Protein AF-A0AAV3Q0E1-F1 (afdb_monomer)

Radius of gyration: 20.61 Å; Cα contacts (8 Å, |Δi|>4): 291; chains: 1; bounding box: 65×42×52 Å

Foldseek 3Di:
DDPPVLPQPEDEDADPDDPPCDDPVVVCVVSPHDYDYDYNVRCVVQPQVRVQVVVCVVCVVVVHDDDDQGVVSQALVLLQVLLVVLVVVLVVCVVVPPPDQQAADEFEDAPLSNLLSVQLSLVVDPSVHAYEYEYQADAQVVNQVSSVNSCVNNPVVDRSVVRHHYHYQQPFDDDDDDDDDDPDDPDDDPVVPPPLRHDNHPHAPDDDPVLVVVQVVCCVVPVDHDDSGRDGD

Nearest PDB structures (foldseek):
  4d92-assembly2_C  TM=7.801E-01  e=7.896E-10  Salmonella enterica subsp. enterica serovar Typhimurium
  4d8u-assembly3_F  TM=7.948E-01  e=1.674E-09  Salmonella enterica subsp. enterica serovar Typhimurium
  4d8w-assembly2_D  TM=7.583E-01  e=1.150E-09  Salmonella enterica subsp. enterica serovar Typhimurium
  4d99-assembly1_B  TM=7.614E-01  e=2.150E-09  Salmonella enterica subsp. enterica serovar Typhimurium
  4d8t-assembly1_B  TM=7.734E-01  e=5.500E-09  Salmonella enterica subsp. enterica serovar Typhimurium

Solvent-accessible surface area (backbone atoms only — not comparable to full-atom values): 13973 Å² total; per-residue (Å²): 133,86,83,76,80,74,72,67,53,72,48,78,44,80,41,88,60,90,83,65,84,43,77,70,58,31,55,42,54,73,72,61,34,51,72,54,75,36,37,57,68,56,44,72,73,58,32,70,69,52,53,52,48,57,52,46,52,52,40,42,76,73,73,47,85,81,80,89,78,57,77,78,44,45,40,48,71,48,18,49,60,30,27,49,48,38,54,51,50,49,50,55,55,63,72,51,71,89,76,77,90,68,55,72,43,81,47,79,30,80,60,35,23,63,58,39,9,40,18,53,22,20,68,73,42,90,62,56,32,46,31,40,30,41,33,61,48,90,51,41,67,59,44,41,52,51,19,32,55,33,37,56,69,63,64,64,87,70,60,39,80,80,46,39,47,64,39,48,33,68,78,36,67,94,73,88,84,80,89,71,90,73,90,60,89,89,58,88,54,88,81,68,62,72,82,73,43,54,31,77,61,81,47,72,72,38,75,49,74,67,52,55,51,48,51,51,50,46,27,74,74,68,73,52,84,73,60,84,60,87,58,88,88

Structure (mmCIF, N/CA/C/O backbone):
data_AF-A0AAV3Q0E1-F1
#
_entry.id   AF-A0AAV3Q0E1-F1
#
loop_
_atom_site.group_PDB
_atom_site.id
_atom_site.type_symbol
_atom_site.label_atom_id
_atom_site.label_alt_id
_atom_site.label_comp_id
_atom_site.label_asym_id
_atom_site.label_entity_id
_atom_site.label_seq_id
_atom_site.pdbx_PDB_ins_code
_atom_site.Cartn_x
_atom_site.Cartn_y
_atom_site.Cartn_z
_atom_site.occupancy
_atom_site.B_iso_or_equiv
_atom_site.auth_seq_id
_atom_site.auth_comp_id
_atom_site.auth_asym_id
_atom_site.auth_atom_id
_atom_site.pdbx_PDB_model_num
ATOM 1 N N . MET A 1 1 ? -35.948 13.137 -3.180 1.00 32.09 1 MET A N 1
ATOM 2 C CA . MET A 1 1 ? -35.338 12.049 -2.388 1.00 32.09 1 MET A CA 1
ATOM 3 C C . MET A 1 1 ? -33.875 12.420 -2.199 1.00 32.09 1 MET A C 1
ATOM 5 O O . MET A 1 1 ? -33.092 12.262 -3.123 1.00 32.09 1 MET A O 1
ATOM 9 N N . HIS A 1 2 ? -33.556 13.093 -1.094 1.00 26.42 2 HIS A N 1
ATOM 10 C CA . HIS A 1 2 ? -32.226 13.650 -0.845 1.00 26.42 2 HIS A CA 1
ATOM 11 C C . HIS A 1 2 ? -31.240 12.520 -0.520 1.00 26.42 2 HIS A C 1
ATOM 13 O O . HIS A 1 2 ? -31.248 12.008 0.595 1.00 26.42 2 HIS A O 1
ATOM 19 N N . LEU A 1 3 ? -30.397 12.132 -1.482 1.00 24.86 3 LEU A N 1
ATOM 20 C CA . LEU A 1 3 ? -29.146 11.429 -1.193 1.00 24.86 3 LEU A CA 1
ATOM 21 C C . LEU A 1 3 ? -28.143 12.458 -0.660 1.00 24.86 3 LEU A C 1
ATOM 23 O O . LEU A 1 3 ? -27.312 12.989 -1.388 1.00 24.86 3 LEU A O 1
ATOM 27 N N . LEU A 1 4 ? -28.262 12.773 0.626 1.00 24.42 4 LEU A N 1
ATOM 28 C CA . LEU A 1 4 ? -27.138 13.269 1.411 1.00 24.42 4 LEU A CA 1
ATOM 29 C C . LEU A 1 4 ? -26.338 12.031 1.827 1.00 24.42 4 LEU A C 1
ATOM 31 O O . LEU A 1 4 ? -26.540 11.476 2.904 1.00 24.42 4 LEU A O 1
ATOM 35 N N . THR A 1 5 ? -25.474 11.550 0.932 1.00 30.16 5 THR A N 1
ATOM 36 C CA . THR A 1 5 ? -24.414 10.604 1.298 1.00 30.16 5 THR A CA 1
ATOM 37 C C . THR A 1 5 ? -23.395 11.395 2.107 1.00 30.16 5 THR A C 1
ATOM 39 O O . THR A 1 5 ? -22.451 11.958 1.562 1.00 30.16 5 THR A O 1
ATOM 42 N N . ILE A 1 6 ? -23.643 11.531 3.408 1.00 31.62 6 ILE A N 1
ATOM 43 C CA . ILE A 1 6 ? -22.676 12.124 4.325 1.00 31.62 6 ILE A CA 1
ATOM 44 C C . ILE A 1 6 ? -21.615 11.050 4.566 1.00 31.62 6 ILE A C 1
ATOM 46 O O . ILE A 1 6 ? -21.833 10.114 5.337 1.00 31.62 6 ILE A O 1
ATOM 50 N N . PHE A 1 7 ? -20.497 11.151 3.847 1.00 34.72 7 PHE A N 1
ATOM 51 C CA . PHE A 1 7 ? -19.272 10.429 4.169 1.00 34.72 7 PHE A CA 1
ATOM 52 C C . PHE A 1 7 ? -18.784 10.934 5.529 1.00 34.72 7 PHE A C 1
ATOM 54 O O . PHE A 1 7 ? -18.142 11.971 5.618 1.00 34.72 7 PHE A O 1
ATOM 61 N N . PHE A 1 8 ? -19.116 10.223 6.604 1.00 39.62 8 PHE A N 1
ATOM 62 C CA . PHE A 1 8 ? -18.340 10.328 7.832 1.00 39.62 8 PHE A CA 1
ATOM 63 C C . PHE A 1 8 ? -17.167 9.362 7.680 1.00 39.62 8 PHE A C 1
ATOM 65 O O . PHE A 1 8 ? -17.302 8.178 7.992 1.00 39.62 8 PHE A O 1
ATOM 72 N N . SER A 1 9 ? -16.041 9.843 7.142 1.00 44.12 9 SER A N 1
ATOM 73 C CA . SER A 1 9 ? -14.764 9.179 7.391 1.00 44.12 9 SER A CA 1
ATOM 74 C C . SER A 1 9 ? -14.516 9.279 8.893 1.00 44.12 9 SER A C 1
ATOM 76 O O . SER A 1 9 ? -14.610 10.355 9.484 1.00 44.12 9 SER A O 1
ATOM 78 N N . LEU A 1 10 ? -14.317 8.128 9.525 1.00 45.06 10 LEU A N 1
ATOM 79 C CA . LEU A 1 10 ? -13.950 8.038 10.925 1.00 45.06 10 LEU A CA 1
ATOM 80 C C . LEU A 1 10 ? -12.537 7.493 10.959 1.00 45.06 10 LEU A C 1
ATOM 82 O O . LEU A 1 10 ? -12.312 6.312 10.696 1.00 45.06 10 LEU A O 1
ATOM 86 N N . LEU A 1 11 ? -11.592 8.404 11.160 1.00 53.50 11 LEU A N 1
ATOM 87 C CA . LEU A 1 11 ? -10.172 8.114 11.073 1.00 53.50 11 LEU A CA 1
ATOM 88 C C . LEU A 1 11 ? -9.600 7.942 12.477 1.00 53.50 11 LEU A C 1
ATOM 90 O O . LEU A 1 11 ? -9.713 8.841 13.309 1.00 53.50 11 LEU A O 1
ATOM 94 N N . LEU A 1 12 ? -8.955 6.800 12.698 1.00 51.88 12 LEU A N 1
ATOM 95 C CA . LEU A 1 12 ? -8.122 6.543 13.865 1.00 51.88 12 LEU A CA 1
ATOM 96 C C . LEU A 1 12 ? -6.754 7.187 13.628 1.00 51.88 12 LEU A C 1
ATOM 98 O O . LEU A 1 12 ? -5.969 6.697 12.815 1.00 51.88 12 LEU A O 1
ATOM 102 N N . ALA A 1 13 ? -6.476 8.296 14.312 1.00 56.41 13 ALA A N 1
ATOM 103 C CA . ALA A 1 13 ? -5.162 8.931 14.270 1.00 56.41 13 ALA A CA 1
ATOM 104 C C . ALA A 1 13 ? -4.335 8.523 15.497 1.00 56.41 13 ALA A C 1
ATOM 106 O O . ALA A 1 13 ? -4.763 8.722 16.632 1.00 56.41 13 ALA A O 1
ATOM 107 N N . LEU A 1 14 ? -3.146 7.974 15.234 1.00 55.88 14 LEU A N 1
ATOM 108 C CA . LEU A 1 14 ? -2.156 7.508 16.210 1.00 55.88 14 LEU A CA 1
ATOM 109 C C . LEU A 1 14 ? -1.378 8.672 16.832 1.00 55.88 14 LEU A C 1
ATOM 111 O O . LEU A 1 14 ? -0.260 8.975 16.401 1.00 55.88 14 LEU A O 1
ATOM 115 N N . ILE A 1 15 ? -1.965 9.369 17.804 1.00 62.22 15 ILE A N 1
ATOM 116 C CA . ILE A 1 15 ? -1.339 10.573 18.362 1.00 62.22 15 ILE A CA 1
ATOM 117 C C . ILE A 1 15 ? -1.616 10.695 19.859 1.00 62.22 15 ILE A C 1
ATOM 119 O O . ILE A 1 15 ? -2.760 10.646 20.295 1.00 62.22 15 ILE A O 1
ATOM 123 N N . ASP A 1 16 ? -0.554 10.916 20.637 1.00 61.25 16 ASP A N 1
ATOM 124 C CA . ASP A 1 16 ? -0.636 11.057 22.098 1.00 61.25 16 ASP A CA 1
ATOM 125 C C . ASP A 1 16 ? -1.271 12.400 22.516 1.00 61.25 16 ASP A C 1
ATOM 127 O O . ASP A 1 16 ? -1.760 12.538 23.632 1.00 61.25 16 ASP A O 1
ATOM 131 N N . ASN A 1 17 ? -1.279 13.394 21.616 1.00 68.38 17 ASN A N 1
ATOM 132 C CA . ASN A 1 17 ? -1.922 14.701 21.785 1.00 68.38 17 ASN A CA 1
ATOM 133 C C . ASN A 1 17 ? -2.477 15.210 20.444 1.00 68.38 17 ASN A C 1
ATOM 135 O O . ASN A 1 17 ? -1.838 15.025 19.415 1.00 68.38 17 ASN A O 1
ATOM 139 N N . ASP A 1 18 ? -3.617 15.907 20.438 1.00 78.38 18 ASP A N 1
ATOM 140 C CA . ASP A 1 18 ? -4.180 16.498 19.213 1.00 78.38 18 ASP A CA 1
ATOM 141 C C . ASP A 1 18 ? -3.173 17.468 18.550 1.00 78.38 18 ASP A C 1
ATOM 143 O O . ASP A 1 18 ? -2.826 18.488 19.154 1.00 78.38 18 ASP A O 1
ATOM 147 N N . PRO A 1 19 ? -2.704 17.199 17.313 1.00 74.94 19 PRO A N 1
ATOM 148 C CA . PRO A 1 19 ? -1.699 18.025 16.643 1.00 74.94 19 PRO A CA 1
ATOM 149 C C . PRO A 1 19 ? -2.285 19.328 16.066 1.00 74.94 19 PRO A C 1
ATOM 151 O O 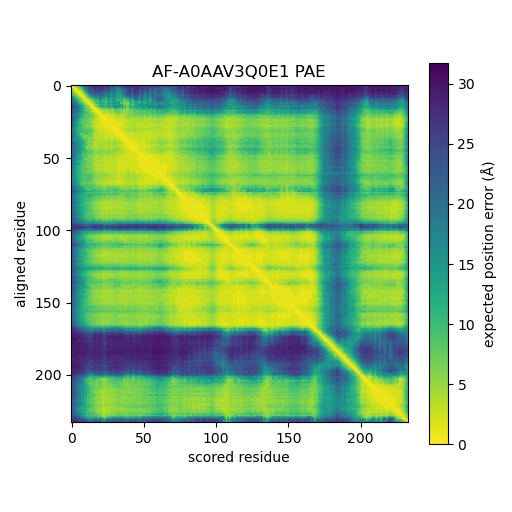. PRO A 1 19 ? -1.570 20.106 15.434 1.00 74.94 19 PRO A O 1
ATOM 154 N N . GLY A 1 20 ? -3.585 19.577 16.238 1.00 83.06 20 GLY A N 1
ATOM 155 C CA . GLY A 1 20 ? -4.255 20.763 15.729 1.00 83.06 20 GLY A CA 1
ATOM 156 C C . GLY A 1 20 ? -4.483 20.715 14.215 1.00 83.06 20 GLY A C 1
ATOM 157 O O . GLY A 1 20 ? -4.826 19.686 13.632 1.00 83.06 20 GLY A O 1
ATOM 158 N N . LEU A 1 21 ? -4.386 21.872 13.568 1.00 85.69 21 LEU A N 1
ATOM 159 C CA . LEU A 1 21 ? -4.732 22.068 12.159 1.00 85.69 21 LEU A CA 1
ATOM 160 C C . LEU A 1 21 ? -3.496 21.907 11.262 1.00 85.69 21 LEU A C 1
ATOM 162 O O . LEU A 1 21 ? -3.005 22.882 10.699 1.00 85.69 21 LEU A O 1
ATOM 166 N N . THR A 1 22 ? -2.982 20.679 11.145 1.00 85.06 22 THR A N 1
ATOM 167 C CA . THR A 1 22 ? -1.769 20.378 10.365 1.00 85.06 22 THR A CA 1
ATOM 168 C C . THR A 1 22 ? -1.894 19.112 9.512 1.00 85.06 22 THR A C 1
ATOM 170 O O . THR A 1 22 ? -2.657 18.200 9.840 1.00 85.06 22 THR A O 1
ATOM 173 N N . GLY A 1 23 ? -1.125 19.058 8.419 1.00 86.19 23 GLY A N 1
ATOM 174 C CA . GLY A 1 23 ? -0.982 17.892 7.542 1.00 86.19 23 GLY A CA 1
ATOM 175 C C . GLY A 1 23 ? -2.309 17.309 7.048 1.00 86.19 23 GLY A C 1
ATOM 176 O O . GLY A 1 23 ? -3.261 18.037 6.766 1.00 86.19 23 GLY A O 1
ATOM 177 N N . ASN A 1 24 ? -2.381 15.978 6.983 1.00 84.62 24 ASN A N 1
ATOM 178 C CA . ASN A 1 24 ? -3.590 15.264 6.563 1.00 84.62 24 ASN A CA 1
ATOM 179 C C . ASN A 1 24 ? -4.779 15.535 7.499 1.00 84.62 24 ASN A C 1
ATOM 181 O O . ASN A 1 24 ? -5.907 15.664 7.033 1.00 84.62 24 ASN A O 1
ATOM 185 N N . LEU A 1 25 ? -4.536 15.712 8.805 1.00 83.88 25 LEU A N 1
ATOM 186 C CA . LEU A 1 25 ? -5.603 15.942 9.782 1.00 83.88 25 LEU A CA 1
ATOM 187 C C . LEU A 1 25 ? -6.352 17.259 9.539 1.00 83.88 25 LEU A C 1
ATOM 189 O O . LEU A 1 25 ? -7.551 17.346 9.796 1.00 83.88 25 LEU A O 1
ATOM 193 N N . LEU A 1 26 ? -5.666 18.282 9.018 1.00 87.69 26 LEU A N 1
ATOM 194 C CA . LEU A 1 26 ? -6.317 19.512 8.571 1.00 87.69 26 LEU A CA 1
ATOM 195 C C . LEU A 1 26 ? -7.329 19.225 7.457 1.00 87.69 26 LEU A C 1
ATOM 197 O O . LEU A 1 26 ? -8.456 19.704 7.531 1.00 87.69 26 LEU A O 1
ATOM 201 N N . VAL A 1 27 ? -6.943 18.447 6.444 1.00 88.56 27 VAL A N 1
ATOM 202 C CA . VAL A 1 27 ? -7.819 18.124 5.307 1.00 88.56 27 VAL A CA 1
ATOM 203 C C . VAL A 1 27 ? -9.041 17.340 5.779 1.00 88.56 27 VAL A C 1
ATOM 205 O O . VAL A 1 27 ? -10.159 17.714 5.436 1.00 88.56 27 VAL A O 1
ATOM 208 N N . GLU A 1 28 ? -8.852 16.341 6.645 1.00 87.50 28 GLU A N 1
ATOM 209 C CA . GLU A 1 28 ? -9.950 15.572 7.252 1.00 87.50 28 GLU A CA 1
ATOM 210 C C . GLU A 1 28 ? -10.934 16.479 8.008 1.00 87.50 28 GLU A C 1
ATOM 212 O O . GLU A 1 28 ? -12.152 16.405 7.832 1.00 87.50 28 GLU A O 1
ATOM 217 N N . ARG A 1 29 ? -10.410 17.419 8.804 1.00 87.62 29 ARG A N 1
ATOM 218 C CA . ARG A 1 29 ? -11.234 18.402 9.524 1.00 87.62 29 ARG A CA 1
ATOM 219 C C . ARG A 1 29 ? -11.988 19.329 8.572 1.00 87.62 29 ARG A C 1
ATOM 221 O O . ARG A 1 29 ? -13.144 19.650 8.835 1.00 87.62 29 ARG A O 1
ATOM 228 N N . LEU A 1 30 ? -11.365 19.744 7.467 1.00 90.19 30 LEU A N 1
ATOM 229 C CA . LEU A 1 30 ? -11.984 20.618 6.466 1.00 90.19 30 LEU A CA 1
ATOM 230 C C . LEU A 1 30 ? -13.129 19.938 5.713 1.00 90.19 30 LEU A C 1
ATOM 232 O O . LEU A 1 30 ? -14.116 20.602 5.399 1.00 90.19 30 LEU A O 1
ATOM 236 N N . VAL A 1 31 ? -13.029 18.633 5.446 1.00 90.94 31 VAL A N 1
ATOM 237 C CA . VAL A 1 31 ? -14.114 17.871 4.803 1.00 90.94 31 VAL A CA 1
ATOM 238 C C . VAL A 1 31 ? -15.226 17.472 5.779 1.00 90.94 31 VAL A C 1
ATOM 240 O O . VAL A 1 31 ? -16.233 16.905 5.362 1.00 90.94 31 VAL A O 1
ATOM 243 N N . GLY A 1 32 ? -15.086 17.809 7.066 1.00 88.25 32 GLY A N 1
ATOM 244 C CA . GLY A 1 32 ? -16.086 17.539 8.098 1.00 88.25 32 GLY A CA 1
ATOM 245 C C . GLY A 1 32 ? -16.038 16.114 8.652 1.00 88.25 32 GLY A C 1
ATOM 246 O O . GLY A 1 32 ? -17.040 15.649 9.200 1.00 88.25 32 GLY A O 1
ATOM 247 N N . ALA A 1 33 ? -14.901 15.424 8.518 1.00 88.12 33 ALA A N 1
ATOM 248 C CA . ALA A 1 33 ? -14.695 14.114 9.119 1.00 88.12 33 ALA A CA 1
ATOM 249 C C . ALA A 1 33 ? -14.820 14.196 10.648 1.00 88.12 33 ALA A C 1
ATOM 251 O O . ALA A 1 33 ? -14.317 15.128 11.285 1.00 88.12 33 ALA A O 1
ATOM 252 N N . HIS A 1 34 ? -15.468 13.197 11.248 1.00 86.56 34 HIS A N 1
ATOM 253 C CA . HIS A 1 34 ? -15.402 13.013 12.694 1.00 86.56 34 HIS A CA 1
ATOM 254 C C . HIS A 1 34 ? -14.132 12.220 12.996 1.00 86.56 34 HIS A C 1
ATOM 256 O O . HIS A 1 34 ? -13.890 11.196 12.368 1.00 86.56 34 HIS A O 1
ATOM 262 N N . ILE A 1 35 ? -13.309 12.682 13.933 1.00 84.94 35 ILE A N 1
ATOM 263 C CA . ILE A 1 35 ? -12.008 12.068 14.215 1.00 84.94 35 ILE A CA 1
ATOM 264 C C . ILE A 1 35 ? -12.024 11.535 15.642 1.00 84.94 35 ILE A C 1
ATOM 266 O O . ILE A 1 35 ? -12.179 12.313 16.581 1.00 84.94 35 ILE A O 1
ATOM 270 N N . ASP A 1 36 ? -11.825 10.226 15.786 1.00 83.31 36 ASP A N 1
ATOM 271 C CA . ASP A 1 36 ? -11.563 9.587 17.073 1.00 83.31 36 ASP A CA 1
ATOM 272 C C . ASP A 1 36 ? -10.046 9.387 17.204 1.00 83.31 36 ASP A C 1
ATOM 274 O O . ASP A 1 36 ? -9.425 8.624 16.461 1.00 83.31 36 ASP A O 1
ATOM 278 N N . LEU A 1 37 ? -9.432 10.129 18.125 1.00 82.44 37 LEU A N 1
ATOM 279 C CA . LEU A 1 37 ? -8.004 10.006 18.414 1.00 82.44 37 LEU A CA 1
ATOM 280 C C . LEU A 1 37 ? -7.771 8.784 19.301 1.00 82.44 37 LEU A C 1
ATOM 282 O O . LEU A 1 37 ? -8.460 8.616 20.306 1.00 82.44 37 LEU A O 1
ATOM 286 N N . VAL A 1 38 ? -6.782 7.968 18.943 1.00 82.44 38 VAL A N 1
ATOM 287 C CA . VAL A 1 38 ? -6.372 6.791 19.715 1.00 82.44 38 VAL A CA 1
ATOM 288 C C . VAL A 1 38 ? -4.888 6.895 20.027 1.00 82.44 38 VAL A C 1
ATOM 290 O O . VAL A 1 38 ? -4.080 7.240 19.159 1.00 82.44 38 VAL A O 1
ATOM 293 N N . SER A 1 39 ? -4.524 6.611 21.279 1.00 78.62 39 SER A N 1
ATOM 294 C CA . SER A 1 39 ? -3.122 6.682 21.691 1.00 78.62 39 SER A CA 1
ATOM 295 C C . SER A 1 39 ? -2.307 5.554 21.063 1.00 78.62 39 SER A C 1
ATOM 297 O O . SER A 1 39 ? -2.834 4.506 20.669 1.00 78.62 39 SER A O 1
ATOM 299 N N . LYS A 1 40 ? -0.988 5.741 20.989 1.00 75.19 40 LYS A N 1
ATOM 300 C CA . LYS A 1 40 ? -0.096 4.695 20.476 1.00 75.19 40 LYS A CA 1
ATOM 301 C C . LYS A 1 40 ? -0.140 3.435 21.334 1.00 75.19 40 LYS A C 1
ATOM 303 O O . LYS A 1 40 ? -0.079 2.333 20.793 1.00 75.19 40 LYS A O 1
ATOM 308 N N . GLU A 1 41 ? -0.268 3.581 22.650 1.00 78.94 41 GLU A N 1
ATOM 309 C CA . GLU A 1 41 ? -0.382 2.457 23.579 1.00 78.94 41 GLU A CA 1
ATOM 310 C C . GLU A 1 41 ? -1.658 1.660 23.330 1.00 78.94 41 GLU A C 1
ATOM 312 O O . GLU A 1 41 ? -1.598 0.436 23.230 1.00 78.94 41 GLU A O 1
ATOM 317 N N . GLU A 1 42 ? -2.798 2.339 23.194 1.00 78.81 42 GLU A N 1
ATOM 318 C CA . GLU A 1 42 ? -4.081 1.687 22.935 1.00 78.81 42 GLU A CA 1
ATOM 319 C C . GLU A 1 42 ? -4.060 0.952 21.591 1.00 78.81 42 GLU A C 1
ATOM 321 O O . GLU A 1 42 ? -4.433 -0.219 21.516 1.00 78.81 42 GLU A O 1
ATOM 326 N N . TYR A 1 43 ? -3.536 1.585 20.541 1.00 78.94 43 TYR A N 1
ATOM 327 C CA . TYR A 1 43 ? -3.393 0.936 19.241 1.00 78.94 43 TYR A CA 1
ATOM 328 C C . TYR A 1 43 ? -2.459 -0.273 19.279 1.00 78.94 43 TYR A C 1
ATOM 330 O O . TYR A 1 43 ? -2.774 -1.302 18.688 1.00 78.94 43 TYR A O 1
ATOM 338 N N . SER A 1 44 ? -1.331 -0.174 19.983 1.00 74.81 44 SER A N 1
ATOM 339 C CA . SER A 1 44 ? -0.375 -1.276 20.129 1.00 74.81 44 SER A CA 1
ATOM 340 C C . SER A 1 44 ? -0.975 -2.465 20.891 1.00 74.81 44 SER A C 1
ATOM 342 O O . SER A 1 44 ? -0.719 -3.618 20.551 1.00 74.81 44 SER A O 1
ATOM 344 N N . GLN A 1 45 ? -1.812 -2.202 21.898 1.00 81.19 45 GLN A N 1
ATOM 345 C CA . GLN A 1 45 ? -2.435 -3.244 22.719 1.00 81.19 45 GLN A CA 1
ATOM 346 C C . GLN A 1 45 ? -3.650 -3.896 22.056 1.00 81.19 45 GLN A C 1
ATOM 348 O O . GLN A 1 45 ? -3.836 -5.106 22.166 1.00 81.19 45 GLN A O 1
ATOM 353 N N . VAL A 1 46 ? -4.501 -3.094 21.416 1.00 82.38 46 VAL A N 1
ATOM 354 C CA . VAL A 1 46 ? -5.801 -3.542 20.900 1.00 82.38 46 VAL A CA 1
ATOM 355 C C . VAL A 1 46 ? -5.706 -3.922 19.423 1.00 82.38 46 VAL A C 1
ATOM 357 O O . VAL A 1 46 ? -6.338 -4.882 18.983 1.00 82.38 46 VAL A O 1
ATOM 360 N N . GLY A 1 47 ? -4.888 -3.207 18.654 1.00 80.75 47 GLY A N 1
ATOM 361 C CA . GLY A 1 47 ? -4.752 -3.380 17.214 1.00 80.75 47 GLY A CA 1
ATOM 362 C C . GLY A 1 47 ? -5.867 -2.704 16.411 1.00 80.75 47 GLY A C 1
ATOM 363 O O . GLY A 1 47 ? -7.000 -2.514 16.866 1.00 80.75 47 GLY A O 1
ATOM 364 N N . SER A 1 48 ? -5.548 -2.360 15.162 1.00 79.88 48 SER A N 1
ATOM 365 C CA . SER A 1 48 ? -6.425 -1.590 14.270 1.00 79.88 48 SER A CA 1
ATOM 366 C C . SER A 1 48 ? -7.785 -2.246 14.023 1.00 79.88 48 SER A C 1
ATOM 368 O O . SER A 1 48 ? -8.816 -1.575 14.090 1.00 79.88 48 SER A O 1
ATOM 370 N N . MET A 1 49 ? -7.814 -3.556 13.762 1.00 82.00 49 MET A N 1
ATOM 371 C CA . MET A 1 49 ? -9.056 -4.276 13.465 1.00 82.00 49 MET A CA 1
ATOM 372 C C . MET A 1 49 ? -10.023 -4.279 14.649 1.00 82.00 49 MET A C 1
ATOM 374 O O . MET A 1 49 ? -11.218 -4.047 14.466 1.00 82.00 49 MET A O 1
ATOM 378 N N . ALA A 1 50 ? -9.527 -4.529 15.862 1.00 86.69 50 ALA A N 1
ATOM 379 C CA . ALA A 1 50 ? -10.378 -4.578 17.044 1.00 86.69 50 ALA A CA 1
ATOM 380 C C . ALA A 1 50 ? -10.919 -3.186 17.396 1.00 86.69 50 ALA A C 1
ATOM 382 O O . ALA A 1 50 ? -12.121 -3.056 17.620 1.00 86.69 50 ALA A O 1
ATOM 383 N N . LEU A 1 51 ? -10.088 -2.140 17.327 1.00 86.12 51 LEU A N 1
ATOM 384 C CA . LEU A 1 51 ? -10.538 -0.751 17.498 1.00 86.12 51 LEU A CA 1
ATOM 385 C C . LEU A 1 51 ? -11.618 -0.370 16.481 1.00 86.12 51 LEU A C 1
ATOM 387 O O . LEU A 1 51 ? -12.651 0.199 16.836 1.00 86.12 51 LEU A O 1
ATOM 391 N N . THR A 1 52 ? -11.418 -0.757 15.222 1.00 86.19 52 THR A N 1
ATOM 392 C CA . THR A 1 52 ? -12.389 -0.518 14.149 1.00 86.19 52 THR A CA 1
ATOM 393 C C . THR A 1 52 ? -13.714 -1.239 14.417 1.00 86.19 52 THR A C 1
ATOM 395 O O . THR A 1 52 ? -14.783 -0.672 14.193 1.00 86.19 52 THR A O 1
ATOM 398 N N . ASN A 1 53 ? -13.672 -2.469 14.939 1.00 88.00 53 ASN A N 1
ATOM 399 C CA . ASN A 1 53 ? -14.872 -3.231 15.289 1.00 88.00 53 ASN A CA 1
ATOM 400 C C . ASN A 1 53 ? -15.618 -2.638 16.490 1.00 88.00 53 ASN A C 1
ATOM 402 O O . ASN A 1 53 ? -16.836 -2.486 16.413 1.00 88.00 53 ASN A O 1
ATOM 406 N N . ILE A 1 54 ? -14.909 -2.231 17.548 1.00 89.56 54 ILE A N 1
ATOM 407 C CA . ILE A 1 54 ? -15.501 -1.547 18.711 1.00 89.56 54 ILE A CA 1
ATOM 408 C C . ILE A 1 54 ? -16.265 -0.303 18.25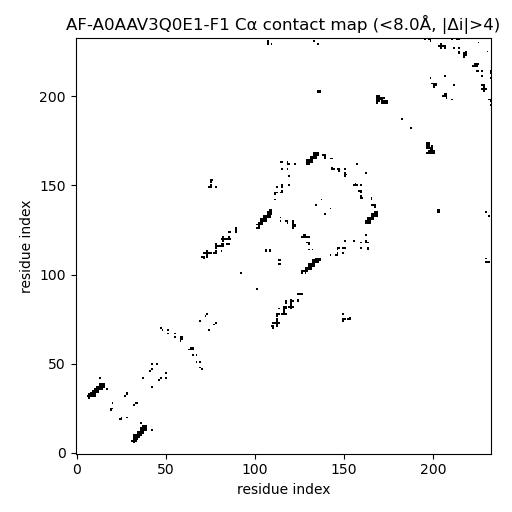0 1.00 89.56 54 ILE A C 1
ATOM 410 O O . ILE A 1 54 ? -17.417 -0.069 18.625 1.00 89.56 54 ILE A O 1
ATOM 414 N N . LEU A 1 55 ? -15.642 0.480 17.372 1.00 88.56 55 LEU A N 1
ATOM 415 C CA . LEU A 1 55 ? -16.233 1.701 16.856 1.00 88.56 55 LEU A CA 1
ATOM 416 C C . LEU A 1 55 ? -17.437 1.433 15.951 1.00 88.56 55 LEU A C 1
ATOM 418 O O . LEU A 1 55 ? -18.474 2.089 16.066 1.00 88.56 55 LEU A O 1
ATOM 422 N N . LYS A 1 56 ? -17.337 0.419 15.090 1.00 90.25 56 LYS A N 1
ATOM 423 C CA . LYS A 1 56 ? -18.450 -0.054 14.264 1.00 90.25 56 LYS A CA 1
ATOM 424 C C . LYS A 1 56 ? -19.656 -0.442 15.124 1.00 90.25 56 LYS A C 1
ATOM 426 O O . LYS A 1 56 ? -20.771 -0.025 14.815 1.00 90.25 56 LYS A O 1
ATOM 431 N N . GLU A 1 57 ? -19.452 -1.214 16.188 1.00 93.38 57 GLU A N 1
ATOM 432 C CA . GLU A 1 57 ? -20.519 -1.660 17.093 1.00 93.38 57 GLU A CA 1
ATOM 433 C C . GLU A 1 57 ? -21.191 -0.485 17.805 1.00 93.38 57 GLU A C 1
ATOM 435 O O . GLU A 1 57 ? -22.423 -0.399 17.817 1.00 93.38 57 GLU A O 1
ATOM 440 N N . LYS A 1 58 ? -20.400 0.472 18.305 1.00 91.19 58 LYS A N 1
ATOM 441 C CA . LYS A 1 58 ? -20.911 1.724 18.876 1.00 91.19 58 LYS A CA 1
ATOM 442 C C . LYS A 1 58 ? -21.817 2.456 17.884 1.00 91.19 58 LYS A C 1
ATOM 444 O O . LYS A 1 58 ? -22.964 2.751 18.211 1.00 91.19 58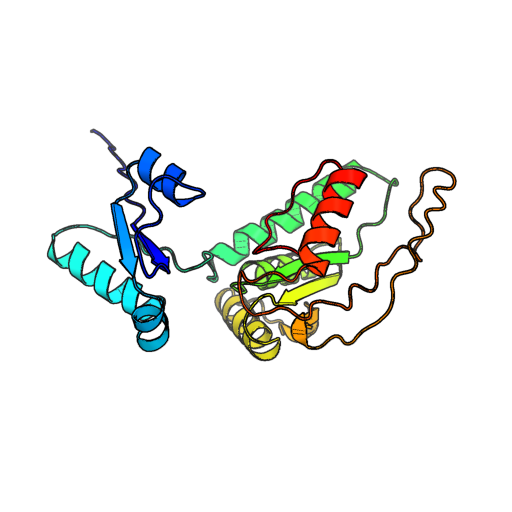 LYS A O 1
ATOM 449 N N . LEU A 1 59 ? -21.357 2.685 16.654 1.00 91.12 59 LEU A N 1
ATOM 450 C CA . LEU A 1 59 ? -22.141 3.393 15.635 1.00 91.12 59 LEU A CA 1
ATOM 451 C C . LEU A 1 59 ? -23.427 2.639 15.260 1.00 91.12 59 LEU A C 1
ATOM 453 O O . LEU A 1 59 ? -24.466 3.266 15.055 1.00 91.12 59 LEU A O 1
ATOM 457 N N . ILE A 1 60 ? -23.388 1.304 15.200 1.00 94.88 60 ILE A N 1
ATOM 458 C CA . ILE A 1 60 ? -24.588 0.482 14.980 1.00 94.88 60 ILE A CA 1
ATOM 459 C C . ILE A 1 60 ? -25.580 0.660 16.137 1.00 94.88 60 ILE A C 1
ATOM 461 O O . ILE A 1 60 ? -26.773 0.832 15.885 1.00 94.88 60 ILE A O 1
ATOM 465 N N . SER A 1 61 ? -25.106 0.671 17.388 1.00 96.31 61 SER A N 1
ATOM 466 C CA . SER A 1 61 ? -25.957 0.902 18.567 1.00 96.31 61 SER A CA 1
ATOM 467 C C . SER A 1 61 ? -26.613 2.289 18.575 1.00 96.31 61 SER A C 1
ATOM 469 O O . SER A 1 61 ? -27.726 2.446 19.068 1.00 96.31 61 SER A O 1
ATOM 471 N N . GLU A 1 62 ? -25.974 3.275 17.940 1.00 94.81 62 GLU A N 1
ATOM 472 C CA . GLU A 1 62 ? -26.508 4.625 17.720 1.00 94.81 62 GLU A CA 1
ATOM 473 C C . GLU A 1 62 ? -27.484 4.700 16.524 1.00 94.81 62 GLU A C 1
ATOM 475 O O . GLU A 1 62 ? -27.939 5.780 16.145 1.00 94.81 62 GLU A O 1
ATOM 480 N N . GLY A 1 63 ? -27.807 3.564 15.898 1.00 95.31 63 GLY A N 1
ATOM 481 C CA . GLY A 1 63 ? -28.713 3.473 14.751 1.00 95.31 63 GLY A CA 1
ATOM 482 C C . GLY A 1 63 ? -28.079 3.858 13.412 1.00 95.31 63 GLY A C 1
ATOM 483 O O . GLY A 1 63 ? -28.795 4.044 12.423 1.00 95.31 63 GLY A O 1
ATOM 484 N N . ARG A 1 64 ? -26.747 3.983 13.346 1.00 93.56 64 ARG A N 1
ATOM 485 C CA . ARG A 1 64 ? -26.016 4.279 12.106 1.00 93.56 64 ARG A CA 1
ATOM 486 C C . ARG A 1 64 ? -25.716 2.999 11.318 1.00 93.56 64 ARG A C 1
ATOM 488 O O . ARG A 1 64 ? -25.833 1.881 11.812 1.00 93.56 64 ARG A O 1
ATOM 495 N N . LYS A 1 65 ? -25.306 3.174 10.059 1.00 93.31 65 LYS A N 1
ATOM 496 C CA . LYS A 1 65 ? -24.928 2.090 9.135 1.00 93.31 65 LYS A CA 1
ATOM 497 C C . LYS A 1 65 ? -23.478 2.275 8.669 1.00 93.31 65 LYS A C 1
ATOM 499 O O . LYS A 1 65 ? -23.271 2.781 7.568 1.00 93.31 65 LYS A O 1
ATOM 504 N N . PRO A 1 66 ? -22.482 1.954 9.511 1.00 90.06 66 PRO A N 1
ATOM 505 C CA . PRO A 1 66 ? -21.080 2.161 9.165 1.00 90.06 66 PRO A CA 1
ATOM 506 C C . PRO A 1 66 ? -20.626 1.206 8.053 1.00 90.06 66 PRO A C 1
ATOM 508 O O . PRO A 1 66 ? -20.968 0.021 8.061 1.00 90.06 66 PRO A O 1
ATOM 511 N N . TYR A 1 67 ? -19.809 1.719 7.134 1.00 87.38 67 TYR A N 1
ATOM 512 C CA . TYR A 1 67 ? -19.014 0.921 6.204 1.00 87.38 67 TYR A CA 1
ATOM 513 C C . TYR A 1 67 ? -17.562 0.950 6.675 1.00 87.38 67 TYR A C 1
ATOM 515 O O . TYR A 1 67 ? -17.010 2.024 6.900 1.00 87.38 67 TYR A O 1
ATOM 523 N N . VAL A 1 68 ? -16.971 -0.225 6.884 1.00 84.94 68 VAL A N 1
ATOM 524 C CA . VAL A 1 68 ? -15.613 -0.332 7.422 1.00 84.94 68 VAL A CA 1
ATOM 525 C C . VAL A 1 68 ? -14.607 -0.294 6.283 1.00 84.94 68 VAL A C 1
ATOM 527 O O . VAL A 1 68 ? -14.637 -1.156 5.407 1.00 84.94 68 VAL A O 1
ATOM 530 N N . ILE A 1 69 ? -13.694 0.671 6.348 1.00 83.69 69 ILE A N 1
ATOM 531 C CA . ILE A 1 69 ? -12.514 0.761 5.488 1.00 83.69 69 ILE A CA 1
ATOM 532 C C . ILE A 1 69 ? -11.305 0.452 6.373 1.00 83.69 69 ILE A C 1
ATOM 534 O O . ILE A 1 69 ? -11.081 1.126 7.376 1.00 83.69 69 ILE A O 1
ATOM 538 N N . LEU A 1 70 ? -10.575 -0.615 6.045 1.00 76.62 70 LEU A N 1
ATOM 539 C CA . LEU A 1 70 ? -9.403 -1.051 6.810 1.00 76.62 70 LEU A CA 1
ATOM 540 C C . LEU A 1 70 ? -8.186 -0.162 6.522 1.00 76.62 70 LEU A C 1
ATOM 542 O O . LEU A 1 70 ? -8.139 0.535 5.508 1.00 76.62 70 LEU A O 1
ATOM 546 N N . VAL A 1 71 ? -7.180 -0.227 7.398 1.00 72.75 71 VAL A N 1
ATOM 547 C CA . VAL A 1 71 ? -5.906 0.489 7.223 1.00 72.75 71 VAL A CA 1
ATOM 548 C C . VAL A 1 71 ? -5.294 0.156 5.858 1.00 72.75 71 VAL A C 1
ATOM 550 O O . VAL A 1 71 ? -5.156 -1.013 5.497 1.00 72.75 71 VAL A O 1
ATOM 553 N N . GLY A 1 72 ? -4.974 1.199 5.085 1.00 70.62 72 GLY A N 1
ATOM 554 C CA . GLY A 1 72 ? -4.419 1.085 3.731 1.00 70.62 72 GLY A CA 1
ATOM 555 C C . GLY A 1 72 ? -5.325 0.369 2.724 1.00 70.62 72 GLY A C 1
ATOM 556 O O . GLY A 1 72 ? -4.824 -0.105 1.708 1.00 70.62 72 GLY A O 1
ATOM 557 N N . GLU A 1 73 ? -6.615 0.200 3.045 1.00 75.69 73 GLU A N 1
ATOM 558 C CA . GLU A 1 73 ? -7.614 -0.554 2.272 1.00 75.69 73 GLU A CA 1
ATOM 559 C C . GLU A 1 73 ? -7.100 -1.915 1.767 1.00 75.69 73 GLU A C 1
ATOM 561 O O . GLU A 1 73 ? -7.469 -2.414 0.704 1.00 75.69 73 GLU A O 1
ATOM 566 N N . SER A 1 74 ? -6.212 -2.529 2.549 1.00 76.56 74 SER A N 1
ATOM 567 C CA . SER A 1 74 ? -5.493 -3.730 2.150 1.00 76.56 74 SER A CA 1
ATOM 568 C C . SER A 1 74 ? -6.379 -4.952 2.367 1.00 76.56 74 SER A C 1
ATOM 570 O O . SER A 1 74 ? -6.396 -5.594 3.409 1.00 76.56 74 SER A O 1
ATOM 572 N N . ASN A 1 75 ? -7.219 -5.209 1.377 1.00 82.06 75 ASN A N 1
ATOM 573 C CA . ASN A 1 75 ? -8.117 -6.347 1.313 1.00 82.06 75 ASN A CA 1
ATOM 574 C C . ASN A 1 75 ? -8.196 -6.838 -0.138 1.00 82.06 75 ASN A C 1
ATOM 576 O O . ASN A 1 75 ? -7.764 -6.149 -1.063 1.00 82.06 75 ASN A O 1
ATOM 580 N N . SER A 1 76 ? -8.777 -8.019 -0.341 1.00 81.94 76 SER A N 1
ATOM 581 C CA . SER A 1 76 ? -8.880 -8.640 -1.665 1.00 81.94 76 SER A CA 1
ATOM 582 C C . SER A 1 76 ? -9.595 -7.765 -2.702 1.00 81.94 76 SER A C 1
ATOM 584 O O . SER A 1 76 ? -9.300 -7.872 -3.888 1.00 81.94 76 SER A O 1
ATOM 586 N N . LEU A 1 77 ? -10.512 -6.879 -2.287 1.00 85.75 77 LEU A N 1
ATOM 587 C CA . LEU A 1 77 ? -11.153 -5.919 -3.190 1.00 85.75 77 LEU A CA 1
ATOM 588 C C . LEU A 1 77 ? -10.195 -4.776 -3.564 1.00 85.75 77 LEU A C 1
ATOM 590 O O . LEU A 1 77 ? -10.080 -4.451 -4.741 1.00 85.75 77 LEU A O 1
ATOM 594 N N . GLY A 1 78 ? -9.468 -4.213 -2.596 1.00 84.94 78 GLY A N 1
ATOM 595 C CA . GLY A 1 78 ? -8.478 -3.152 -2.817 1.00 84.94 78 GLY A CA 1
ATOM 596 C C . GLY A 1 78 ? -7.334 -3.581 -3.742 1.00 84.94 78 GLY A C 1
ATOM 597 O O . GLY A 1 78 ? -6.863 -2.788 -4.557 1.00 84.94 78 GLY A O 1
ATOM 598 N N . THR A 1 79 ? -6.952 -4.862 -3.707 1.00 89.38 79 THR A N 1
ATOM 599 C CA . THR A 1 79 ? -5.966 -5.462 -4.622 1.00 89.38 79 THR A CA 1
ATOM 600 C C . THR A 1 79 ? -6.309 -5.227 -6.100 1.00 89.38 79 THR A C 1
ATOM 602 O O . THR A 1 79 ? -5.404 -4.982 -6.899 1.00 89.38 79 THR A O 1
ATOM 605 N N . TRP A 1 80 ? -7.596 -5.214 -6.475 1.00 90.56 80 TRP A N 1
ATOM 606 C CA . TRP A 1 80 ? -8.024 -4.975 -7.860 1.00 90.56 80 TRP A CA 1
ATOM 607 C C . TRP A 1 80 ? -7.635 -3.596 -8.389 1.00 90.56 80 TRP A C 1
ATOM 609 O O . TRP A 1 80 ? -7.322 -3.475 -9.571 1.00 90.56 80 TRP A O 1
ATOM 619 N N . GLY A 1 81 ? -7.593 -2.572 -7.531 1.00 92.88 81 GLY A N 1
ATOM 620 C CA . GLY A 1 81 ? -7.176 -1.231 -7.943 1.00 92.88 81 GLY A CA 1
ATOM 621 C C 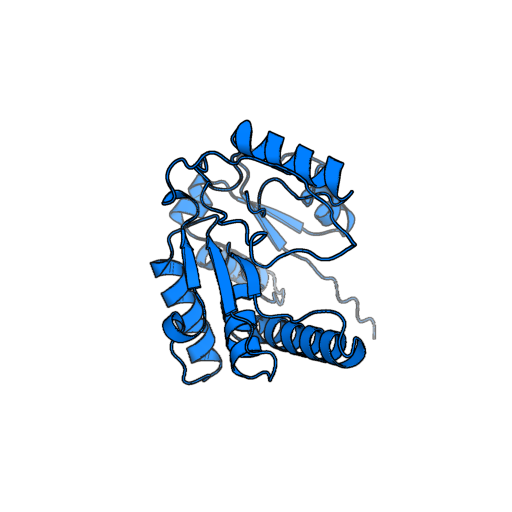. GLY A 1 81 ? -5.755 -1.218 -8.512 1.00 92.88 81 GLY A C 1
ATOM 622 O O . GLY A 1 81 ? -5.491 -0.570 -9.521 1.00 92.88 81 GLY A O 1
ATOM 623 N N . TYR A 1 82 ? -4.852 -2.005 -7.927 1.00 94.81 82 TYR A N 1
ATOM 624 C CA . TYR A 1 82 ? -3.469 -2.102 -8.392 1.00 94.81 82 TYR A CA 1
ATOM 625 C C . TYR A 1 82 ? -3.285 -3.057 -9.577 1.00 94.81 82 TYR A C 1
ATOM 627 O O . TYR A 1 82 ? -2.386 -2.841 -10.386 1.00 94.81 82 TYR A O 1
ATOM 635 N N . ILE A 1 83 ? -4.161 -4.053 -9.745 1.00 94.88 83 ILE A N 1
ATOM 636 C CA . ILE A 1 83 ? -4.227 -4.836 -10.991 1.00 94.88 83 ILE A CA 1
ATOM 637 C C . ILE A 1 83 ? -4.582 -3.910 -12.161 1.00 94.88 83 ILE A C 1
ATOM 639 O O . ILE A 1 83 ? -3.934 -3.940 -13.208 1.00 94.88 83 ILE A O 1
ATOM 643 N N . GLU A 1 84 ? -5.570 -3.037 -11.963 1.00 96.00 84 GLU A N 1
ATOM 644 C CA . GLU A 1 84 ? -5.946 -2.022 -12.947 1.00 96.00 84 GLU A CA 1
ATOM 645 C C . GLU A 1 84 ? -4.833 -0.993 -13.176 1.00 96.00 84 GLU A C 1
ATOM 647 O O . GLU A 1 84 ? -4.610 -0.600 -14.319 1.00 96.00 84 GLU A O 1
ATOM 652 N N . ALA A 1 85 ? -4.073 -0.624 -12.140 1.00 95.62 85 ALA A N 1
ATOM 653 C CA . ALA A 1 85 ? -2.896 0.231 -12.297 1.00 95.62 85 ALA A CA 1
ATOM 654 C C . ALA A 1 85 ? -1.839 -0.405 -13.218 1.00 95.62 85 ALA A C 1
ATOM 656 O O . ALA A 1 85 ? -1.298 0.272 -14.089 1.00 95.62 85 ALA A O 1
ATOM 657 N N . ILE A 1 86 ? -1.583 -1.715 -13.104 1.00 95.94 86 ILE A N 1
ATOM 658 C CA . ILE A 1 86 ? -0.698 -2.415 -14.049 1.00 95.94 86 ILE A CA 1
ATOM 659 C C . ILE A 1 86 ? -1.270 -2.389 -15.468 1.00 95.94 86 ILE A C 1
ATOM 661 O O . ILE A 1 86 ? -0.531 -2.150 -16.423 1.00 95.94 86 ILE A O 1
ATOM 665 N N . ARG A 1 87 ? -2.582 -2.602 -15.624 1.00 94.31 87 ARG A N 1
ATOM 666 C CA . ARG A 1 87 ? -3.240 -2.519 -16.935 1.00 94.31 87 ARG A CA 1
ATOM 667 C C . ARG A 1 87 ? -3.102 -1.121 -17.548 1.00 94.31 87 ARG A C 1
ATOM 669 O O . ARG A 1 87 ? -2.921 -1.002 -18.760 1.00 94.31 87 ARG A O 1
ATOM 676 N N . GLU A 1 88 ? -3.167 -0.070 -16.733 1.00 95.00 88 GLU A N 1
ATOM 677 C CA . GLU A 1 88 ? -2.912 1.307 -17.163 1.00 95.00 88 GLU A CA 1
ATOM 678 C C . GLU A 1 88 ? -1.458 1.493 -17.622 1.00 95.00 88 GLU A C 1
ATOM 680 O O . GLU A 1 88 ? -1.229 2.010 -18.718 1.00 95.00 88 GLU A O 1
ATOM 685 N N . ILE A 1 89 ? -0.480 1.018 -16.841 1.00 92.44 89 ILE A N 1
ATOM 686 C CA . ILE A 1 89 ? 0.947 1.072 -17.205 1.00 92.44 89 ILE A CA 1
ATOM 687 C C . ILE A 1 89 ? 1.185 0.342 -18.529 1.00 92.44 89 ILE A C 1
ATOM 689 O O . ILE A 1 89 ? 1.846 0.875 -19.419 1.00 92.44 89 ILE A O 1
ATOM 693 N N . GLU A 1 90 ? 0.603 -0.845 -18.706 1.00 90.56 90 GLU A N 1
ATOM 694 C CA . GLU A 1 90 ? 0.744 -1.637 -19.929 1.00 90.56 90 GLU A CA 1
ATOM 695 C C . GLU A 1 90 ? 0.257 -0.860 -21.158 1.00 90.56 90 GLU A C 1
ATOM 697 O O . GLU A 1 90 ? 0.944 -0.812 -22.180 1.00 90.56 90 GLU A O 1
ATOM 702 N N . GLN A 1 91 ? -0.882 -0.175 -21.048 1.00 91.19 91 GLN A N 1
ATOM 703 C CA . GLN A 1 91 ? -1.406 0.671 -22.122 1.00 91.19 91 GLN A CA 1
ATOM 704 C C . GLN A 1 91 ? -0.497 1.866 -22.412 1.00 91.19 91 GLN A C 1
ATOM 706 O O . GLN A 1 91 ? -0.237 2.175 -23.577 1.00 91.19 91 GLN A O 1
ATOM 711 N N . GLN A 1 92 ? 0.015 2.531 -21.376 1.00 90.88 92 GLN A N 1
ATOM 712 C CA . GLN A 1 92 ? 0.925 3.667 -21.531 1.00 90.88 92 GLN A CA 1
ATOM 713 C C . GLN A 1 92 ? 2.233 3.252 -22.221 1.00 90.88 92 GLN A C 1
ATOM 715 O O . GLN A 1 92 ? 2.691 3.949 -23.132 1.00 90.88 92 GLN A O 1
ATOM 720 N N . VAL A 1 93 ? 2.798 2.100 -21.848 1.00 88.06 93 VAL A N 1
ATOM 721 C CA . VAL A 1 93 ? 3.997 1.525 -22.478 1.00 88.06 93 VAL A CA 1
ATOM 722 C C . VAL A 1 93 ? 3.725 1.175 -23.942 1.00 88.06 93 VAL A C 1
ATOM 724 O O . VAL A 1 93 ? 4.508 1.541 -24.819 1.00 88.06 93 VAL A O 1
ATOM 727 N N . GLN A 1 94 ? 2.586 0.545 -24.243 1.00 85.75 94 GLN A N 1
ATOM 728 C CA . GLN A 1 94 ? 2.207 0.198 -25.618 1.00 85.75 94 GLN A CA 1
ATOM 729 C C . GLN A 1 94 ? 2.034 1.428 -26.524 1.00 85.75 94 GLN A C 1
ATOM 731 O O . GLN A 1 94 ? 2.372 1.369 -27.710 1.00 85.75 94 GLN A O 1
ATOM 736 N N . ILE A 1 95 ? 1.523 2.544 -25.991 1.00 86.25 95 ILE A N 1
ATOM 737 C CA . ILE A 1 95 ? 1.356 3.798 -26.742 1.00 86.25 95 ILE A CA 1
ATOM 738 C C . ILE A 1 95 ? 2.717 4.432 -27.074 1.00 86.25 95 ILE A C 1
ATOM 740 O O . ILE A 1 95 ? 2.886 4.955 -28.175 1.00 86.25 95 ILE A O 1
ATOM 744 N N . ARG A 1 96 ? 3.707 4.344 -26.177 1.00 80.31 96 ARG A N 1
ATOM 745 C CA . ARG A 1 96 ? 5.045 4.958 -26.323 1.00 80.31 96 ARG A CA 1
ATOM 746 C C . ARG A 1 96 ? 6.038 4.147 -27.176 1.00 80.31 96 ARG A C 1
ATOM 748 O O . ARG A 1 96 ? 7.244 4.277 -26.994 1.00 80.31 96 ARG A O 1
ATOM 755 N N . LYS A 1 97 ? 5.537 3.300 -28.090 1.00 63.53 97 LYS A N 1
ATOM 756 C CA . LYS A 1 97 ? 6.286 2.365 -28.963 1.00 63.53 97 LYS A CA 1
ATOM 757 C C . LYS A 1 97 ? 7.780 2.703 -29.144 1.00 63.53 97 LYS A C 1
ATOM 759 O O . LYS A 1 97 ? 8.129 3.524 -29.987 1.00 63.53 97 LYS A O 1
ATOM 764 N N . GLY A 1 98 ? 8.647 1.972 -28.438 1.00 62.97 98 GLY A N 1
ATOM 765 C CA . GLY A 1 98 ? 10.086 1.904 -28.725 1.00 62.97 98 GLY A CA 1
ATOM 766 C C . GLY A 1 98 ? 10.995 2.886 -27.981 1.00 62.97 98 GLY A C 1
ATOM 767 O O . GLY A 1 98 ? 12.179 2.927 -28.306 1.00 62.97 98 GLY A O 1
ATOM 768 N N . GLU A 1 99 ? 10.492 3.653 -27.009 1.00 63.09 99 GLU A N 1
ATOM 769 C CA . GLU A 1 99 ? 11.324 4.649 -26.310 1.00 63.09 99 GLU A CA 1
ATOM 770 C C . GLU A 1 99 ? 12.007 4.123 -25.032 1.00 63.09 99 GLU A C 1
ATOM 772 O O . GLU A 1 99 ? 13.130 4.547 -24.757 1.00 63.09 99 GLU A O 1
ATOM 777 N N . THR A 1 100 ? 11.432 3.140 -24.321 1.00 64.38 100 THR A N 1
ATOM 778 C CA . THR A 1 100 ? 12.076 2.487 -23.158 1.00 64.38 100 THR A CA 1
ATOM 779 C C . THR A 1 100 ? 11.423 1.134 -22.839 1.00 64.38 100 THR A C 1
ATOM 781 O O . THR A 1 100 ? 10.202 1.009 -22.942 1.00 64.38 100 THR A O 1
ATOM 784 N N . GLU A 1 101 ? 12.210 0.132 -22.436 1.00 75.50 101 GLU A N 1
ATOM 785 C CA . GLU A 1 101 ? 11.690 -1.094 -21.807 1.00 75.50 101 GLU A CA 1
ATOM 786 C C . GLU A 1 101 ? 11.281 -0.787 -20.354 1.00 75.50 101 GLU A C 1
ATOM 788 O O . GLU A 1 101 ? 11.985 -0.060 -19.657 1.00 75.50 101 GLU A O 1
ATOM 793 N N . PHE A 1 102 ? 10.117 -1.283 -19.924 1.00 83.62 102 PHE A N 1
ATOM 794 C CA . PHE A 1 102 ? 9.631 -1.163 -18.546 1.00 83.62 102 PHE A CA 1
ATOM 795 C C . PHE A 1 102 ? 9.649 -2.554 -17.913 1.00 83.62 102 PHE A C 1
ATOM 797 O O . PHE A 1 102 ? 8.757 -3.365 -18.165 1.00 83.62 102 PHE A O 1
ATOM 804 N N . ASP A 1 103 ? 10.698 -2.839 -17.153 1.00 88.06 103 ASP A N 1
ATOM 805 C CA . ASP A 1 103 ? 11.048 -4.169 -16.652 1.00 88.06 103 ASP A CA 1
ATOM 806 C C . ASP A 1 103 ? 11.012 -4.285 -15.127 1.00 88.06 103 ASP A C 1
ATOM 808 O O . ASP A 1 103 ? 10.894 -5.400 -14.617 1.00 88.06 103 ASP A O 1
ATOM 812 N N . ASP A 1 104 ? 11.024 -3.167 -14.403 1.00 90.75 104 ASP A N 1
ATOM 813 C CA . ASP A 1 104 ? 11.041 -3.143 -12.943 1.00 90.75 104 ASP A CA 1
ATOM 814 C C . ASP A 1 104 ? 10.020 -2.148 -12.359 1.00 90.75 104 ASP A C 1
ATOM 816 O O . ASP A 1 104 ? 9.843 -1.020 -12.823 1.00 90.75 104 ASP A O 1
ATOM 820 N N . ILE A 1 105 ? 9.348 -2.580 -11.293 1.00 92.25 105 ILE A N 1
ATOM 821 C CA . ILE A 1 105 ? 8.450 -1.788 -10.450 1.00 92.25 105 ILE A CA 1
ATOM 822 C C . ILE A 1 105 ? 9.022 -1.803 -9.039 1.00 92.25 105 ILE A C 1
ATOM 824 O O . ILE A 1 105 ? 9.146 -2.863 -8.427 1.00 92.25 105 ILE A O 1
ATOM 828 N N . VAL A 1 106 ? 9.301 -0.620 -8.498 1.00 90.31 106 VAL A N 1
ATOM 829 C CA . VAL A 1 106 ? 9.756 -0.444 -7.116 1.00 90.31 106 VAL A CA 1
ATOM 830 C C . VAL A 1 106 ? 8.652 0.263 -6.325 1.00 90.31 106 VAL A C 1
ATOM 832 O O . VAL A 1 106 ? 8.243 1.363 -6.698 1.00 90.31 106 VAL A O 1
ATOM 835 N N . VAL A 1 107 ? 8.110 -0.375 -5.278 1.00 89.06 107 VAL A N 1
ATOM 836 C CA . VAL A 1 107 ? 6.932 0.126 -4.523 1.00 89.06 107 VAL A CA 1
ATOM 837 C C . VAL A 1 107 ? 6.942 -0.042 -2.989 1.00 89.06 107 VAL A C 1
ATOM 839 O O . VAL A 1 107 ? 7.208 -1.121 -2.446 1.00 89.06 107 VAL A O 1
ATOM 842 N N . VAL A 1 108 ? 6.725 1.062 -2.259 1.00 85.62 108 VAL A N 1
ATOM 843 C CA . VAL A 1 108 ? 6.866 1.080 -0.792 1.00 85.62 108 VAL A CA 1
ATOM 844 C C . VAL A 1 108 ? 5.784 0.203 -0.182 1.00 85.62 108 VAL A C 1
ATOM 846 O O . VAL A 1 108 ? 4.619 0.295 -0.568 1.00 85.62 108 VAL A O 1
ATOM 849 N N . CYS A 1 109 ? 6.148 -0.630 0.792 1.00 84.62 109 CYS A N 1
ATOM 850 C CA . CYS A 1 109 ? 5.207 -1.505 1.478 1.00 84.62 109 CYS A CA 1
ATOM 851 C C . CYS A 1 109 ? 5.026 -1.096 2.942 1.00 84.62 109 CYS A C 1
ATOM 853 O O . CYS A 1 109 ? 5.920 -1.290 3.764 1.00 84.62 109 CYS A O 1
ATOM 855 N N . GLY A 1 110 ? 3.849 -0.541 3.252 1.00 77.44 110 GLY A N 1
ATOM 856 C CA . GLY A 1 110 ? 3.406 -0.256 4.624 1.00 77.44 110 GLY A CA 1
ATOM 857 C C . GLY A 1 110 ? 2.205 -1.094 5.083 1.00 77.44 110 GLY A C 1
ATOM 858 O O . GLY A 1 110 ? 2.093 -1.402 6.259 1.00 77.44 110 GLY A O 1
ATOM 859 N N . SER A 1 111 ? 1.305 -1.490 4.176 1.00 78.56 111 SER A N 1
ATOM 860 C CA . SER A 1 111 ? 0.096 -2.263 4.524 1.00 78.56 111 SER A CA 1
ATOM 861 C C . SER A 1 111 ? -0.121 -3.523 3.682 1.00 78.56 111 SER A C 1
ATOM 863 O O . SER A 1 111 ? -1.068 -4.256 3.923 1.00 78.56 111 SER A O 1
ATOM 865 N N . GLY A 1 112 ? 0.723 -3.791 2.681 1.00 82.00 112 GLY A N 1
ATOM 866 C CA . GLY A 1 112 ? 0.701 -5.038 1.905 1.00 82.00 112 GLY A CA 1
ATOM 867 C C . GLY A 1 112 ? -0.284 -5.105 0.722 1.00 82.00 112 GLY A C 1
ATOM 868 O O . GLY A 1 112 ? -0.014 -5.803 -0.253 1.00 82.00 112 GLY A O 1
ATOM 869 N N . GLY A 1 113 ? -1.392 -4.355 0.724 1.00 86.56 113 GLY A N 1
ATOM 870 C CA . GLY A 1 113 ? -2.391 -4.411 -0.362 1.00 86.56 113 GLY A CA 1
ATOM 871 C C . GLY A 1 113 ? -1.838 -4.041 -1.742 1.00 86.56 113 GLY A C 1
ATOM 872 O O . GLY A 1 113 ? -2.099 -4.722 -2.737 1.00 86.56 113 GLY A O 1
ATOM 873 N N . THR A 1 114 ? -1.014 -2.995 -1.779 1.00 90.00 114 THR A N 1
ATOM 874 C CA . THR A 1 114 ? -0.342 -2.504 -2.985 1.00 90.00 114 THR A CA 1
ATOM 875 C C . THR A 1 114 ? 0.551 -3.558 -3.630 1.00 90.00 114 THR A C 1
ATOM 877 O O . THR A 1 114 ? 0.472 -3.775 -4.839 1.00 90.00 114 THR A O 1
ATOM 880 N N . ILE A 1 115 ? 1.372 -4.245 -2.830 1.00 93.81 115 ILE A N 1
ATOM 881 C CA . ILE A 1 115 ? 2.342 -5.212 -3.355 1.00 93.81 115 ILE A CA 1
ATOM 882 C C . ILE A 1 115 ? 1.638 -6.420 -3.967 1.00 93.81 115 ILE A C 1
ATOM 884 O O . ILE A 1 115 ? 2.025 -6.853 -5.047 1.00 93.81 115 ILE A O 1
ATOM 888 N N . ALA A 1 116 ? 0.563 -6.909 -3.339 1.00 94.50 116 ALA A N 1
ATOM 889 C CA . ALA A 1 116 ? -0.188 -8.052 -3.842 1.00 94.50 116 ALA A CA 1
ATOM 890 C C . ALA A 1 116 ? -0.792 -7.742 -5.216 1.00 94.50 116 ALA A C 1
ATOM 892 O O . ALA A 1 116 ? -0.663 -8.542 -6.139 1.00 94.50 116 ALA A O 1
ATOM 893 N N . GLY A 1 117 ? -1.399 -6.559 -5.365 1.00 95.50 117 GLY A N 1
ATOM 894 C CA . GLY A 1 117 ? -2.081 -6.166 -6.597 1.00 95.50 117 GLY A CA 1
ATOM 895 C C . GLY A 1 117 ? -1.132 -5.829 -7.743 1.00 95.50 117 GLY A C 1
ATOM 896 O O . GLY A 1 117 ? -1.377 -6.249 -8.873 1.00 95.50 117 GLY A O 1
ATOM 897 N N . LEU A 1 118 ? -0.017 -5.148 -7.463 1.00 96.38 118 LEU A N 1
ATOM 898 C CA . LEU A 1 118 ? 1.013 -4.894 -8.474 1.00 96.38 118 LEU A CA 1
ATOM 899 C C . LEU A 1 118 ? 1.687 -6.195 -8.923 1.00 96.38 118 LEU A C 1
ATOM 901 O O . LEU A 1 118 ? 1.894 -6.389 -10.118 1.00 96.38 118 LEU A O 1
ATOM 905 N N . ALA A 1 119 ? 1.983 -7.104 -7.991 1.00 96.19 119 ALA A N 1
ATOM 906 C CA . ALA A 1 119 ? 2.623 -8.379 -8.297 1.00 96.19 119 ALA A CA 1
ATOM 907 C C . ALA A 1 119 ? 1.739 -9.274 -9.166 1.00 96.19 119 ALA A C 1
ATOM 909 O O . ALA A 1 119 ? 2.176 -9.725 -10.225 1.00 96.19 119 ALA A O 1
ATOM 910 N N . ILE A 1 120 ? 0.477 -9.492 -8.773 1.00 96.50 120 ILE A N 1
ATOM 911 C CA . ILE A 1 120 ? -0.443 -10.305 -9.578 1.00 96.50 120 ILE A CA 1
ATOM 912 C C . ILE A 1 120 ? -0.814 -9.609 -10.886 1.00 96.50 120 ILE A C 1
ATOM 914 O O . ILE A 1 120 ? -0.871 -10.263 -11.923 1.00 96.50 120 ILE A O 1
ATOM 918 N N . GLY A 1 121 ? -1.006 -8.287 -10.872 1.00 96.44 121 GLY A N 1
ATOM 919 C CA . GLY A 1 121 ? -1.259 -7.515 -12.083 1.00 96.44 121 GLY A CA 1
ATOM 920 C C . GLY A 1 121 ? -0.115 -7.671 -13.080 1.00 96.44 121 GLY A C 1
ATOM 921 O O . GLY A 1 121 ? -0.352 -8.016 -14.237 1.00 96.44 121 GLY A O 1
ATOM 922 N N . SER A 1 122 ? 1.133 -7.512 -12.626 1.00 95.94 122 SER A N 1
ATOM 923 C CA . SER A 1 122 ? 2.317 -7.695 -13.469 1.00 95.94 122 SER A CA 1
ATOM 924 C C . SER A 1 122 ? 2.435 -9.136 -13.962 1.00 95.94 122 SER A C 1
ATOM 926 O O . SER A 1 122 ? 2.626 -9.367 -15.159 1.00 95.94 122 SER A O 1
ATOM 928 N N . TRP A 1 123 ? 2.215 -10.110 -13.074 1.00 95.25 123 TRP A N 1
ATOM 929 C CA . TRP A 1 123 ? 2.204 -11.533 -13.406 1.00 95.25 123 TRP A CA 1
ATOM 930 C C . TRP A 1 123 ? 1.150 -11.899 -14.456 1.00 95.25 123 TRP A C 1
ATOM 932 O O . TRP A 1 123 ? 1.391 -12.791 -15.265 1.00 95.25 123 TRP A O 1
ATOM 942 N N . LEU A 1 124 ? -0.004 -11.237 -14.493 1.00 94.25 124 LEU A N 1
ATOM 943 C CA . LEU A 1 124 ? -1.042 -11.484 -15.500 1.00 94.25 124 LEU A CA 1
ATOM 944 C C . LEU A 1 124 ? -0.816 -10.696 -16.800 1.00 94.25 124 LEU A C 1
ATOM 946 O O . LEU A 1 124 ? -1.265 -11.132 -17.859 1.00 94.25 124 LEU A O 1
ATOM 950 N N . SER A 1 125 ? -0.115 -9.565 -16.728 1.00 92.50 125 SER A N 1
ATOM 951 C CA . SER A 1 125 ? 0.165 -8.689 -17.869 1.00 92.50 125 SER A CA 1
ATOM 952 C C . SER A 1 125 ? 1.227 -9.245 -18.829 1.00 92.50 125 SER A C 1
ATOM 954 O O . SER A 1 125 ? 1.991 -10.161 -18.504 1.00 92.50 125 SER A O 1
ATOM 956 N N . SER A 1 126 ? 1.320 -8.640 -20.015 1.00 89.94 126 SER A N 1
ATOM 957 C CA . SER A 1 126 ? 2.430 -8.850 -20.948 1.00 89.94 126 SER A CA 1
ATOM 958 C C . SER A 1 126 ? 3.702 -8.090 -20.561 1.00 89.94 126 SER A C 1
ATOM 960 O O . SER A 1 126 ? 4.769 -8.463 -21.043 1.00 89.94 126 SER A O 1
ATOM 962 N N . LEU A 1 127 ? 3.611 -7.088 -19.670 1.00 86.69 127 LEU A N 1
ATOM 963 C CA . LEU A 1 127 ? 4.775 -6.348 -19.165 1.00 86.69 127 LEU A CA 1
ATOM 964 C C . LEU A 1 127 ? 5.755 -7.270 -18.444 1.00 86.69 127 LEU A C 1
ATOM 966 O O . LEU A 1 127 ? 6.958 -7.162 -18.655 1.00 86.69 127 LEU A O 1
ATOM 970 N N . LYS A 1 128 ? 5.237 -8.162 -17.585 1.00 87.56 128 LYS A N 1
ATOM 971 C CA . LYS A 1 128 ? 6.040 -9.059 -16.733 1.00 87.56 128 LYS A CA 1
ATOM 972 C C . LYS A 1 128 ? 7.144 -8.327 -15.956 1.00 87.56 128 LYS A C 1
ATOM 974 O O . LYS A 1 128 ? 8.184 -8.915 -15.660 1.00 87.56 128 LYS A O 1
ATOM 979 N N . ALA A 1 129 ? 6.904 -7.061 -15.618 1.00 91.88 129 ALA A N 1
ATOM 980 C CA . ALA A 1 129 ? 7.836 -6.258 -14.849 1.00 91.88 129 ALA A CA 1
ATOM 981 C C . ALA A 1 129 ? 8.037 -6.878 -13.459 1.00 91.88 129 ALA A C 1
ATOM 983 O O . ALA A 1 129 ? 7.077 -7.283 -12.793 1.00 91.88 129 ALA A O 1
ATOM 984 N N . LYS A 1 130 ? 9.282 -6.966 -13.008 1.00 93.69 130 LYS A N 1
ATOM 985 C CA . LYS A 1 130 ? 9.615 -7.475 -11.681 1.00 93.69 130 LYS A CA 1
ATOM 986 C C . LYS A 1 130 ? 9.136 -6.481 -10.639 1.00 93.69 130 LYS A C 1
ATOM 988 O O . LYS A 1 130 ? 9.435 -5.296 -10.723 1.00 93.69 130 LYS A O 1
ATOM 993 N N . VAL A 1 131 ? 8.407 -6.965 -9.642 1.00 95.31 131 VAL A N 1
ATOM 994 C CA . VAL A 1 131 ? 7.954 -6.121 -8.535 1.00 95.31 131 VAL A CA 1
ATOM 995 C C . VAL A 1 131 ? 8.904 -6.310 -7.363 1.00 95.31 131 VAL A C 1
ATOM 997 O O . VAL A 1 131 ? 9.006 -7.411 -6.821 1.00 95.31 131 VAL A O 1
ATOM 1000 N N . THR A 1 132 ? 9.585 -5.235 -6.972 1.00 92.62 132 THR A N 1
ATOM 1001 C CA . THR A 1 132 ? 10.392 -5.171 -5.753 1.00 92.62 132 THR A CA 1
ATOM 1002 C C . THR A 1 132 ? 9.741 -4.214 -4.767 1.00 92.62 132 THR A C 1
ATOM 1004 O O . THR A 1 132 ? 9.547 -3.031 -5.043 1.00 92.62 132 THR A O 1
ATOM 1007 N N . ALA A 1 133 ? 9.392 -4.729 -3.598 1.00 90.44 133 ALA A N 1
ATOM 1008 C CA . ALA A 1 133 ? 8.816 -3.957 -2.518 1.00 90.44 133 ALA A CA 1
ATOM 1009 C C . ALA A 1 133 ? 9.846 -3.749 -1.413 1.00 90.44 133 ALA A C 1
ATOM 1011 O O . ALA A 1 133 ? 10.525 -4.705 -1.036 1.00 90.44 133 ALA A O 1
ATOM 1012 N N . TYR A 1 134 ? 9.912 -2.538 -0.850 1.00 85.88 134 TYR A N 1
ATOM 1013 C CA . TYR A 1 134 ? 10.686 -2.322 0.377 1.00 85.88 134 TYR A CA 1
ATOM 1014 C C . TYR A 1 134 ? 9.758 -1.988 1.535 1.00 85.88 134 TYR A C 1
ATOM 1016 O O . TYR A 1 134 ? 8.907 -1.100 1.438 1.00 85.88 134 TYR A O 1
ATOM 1024 N N . CYS A 1 135 ? 9.915 -2.747 2.612 1.00 81.69 135 CYS A N 1
ATOM 1025 C CA . CYS A 1 135 ? 9.087 -2.656 3.803 1.00 81.69 135 CYS A CA 1
ATOM 1026 C C . CYS A 1 135 ? 9.541 -1.498 4.685 1.00 81.69 135 CYS A C 1
ATOM 1028 O O . CYS A 1 135 ? 10.681 -1.496 5.143 1.00 81.69 135 CYS A O 1
ATOM 1030 N N . VAL A 1 136 ? 8.640 -0.557 4.965 1.00 75.06 136 VAL A N 1
ATOM 1031 C CA . VAL A 1 136 ? 8.899 0.574 5.884 1.00 75.06 136 VAL A CA 1
ATOM 1032 C C . VAL A 1 136 ? 8.412 0.311 7.311 1.00 75.06 136 VAL A C 1
ATOM 1034 O O . VAL A 1 136 ? 8.690 1.077 8.233 1.00 75.06 136 VAL A O 1
ATOM 1037 N N . CYS A 1 137 ? 7.690 -0.787 7.505 1.00 73.06 137 CYS A N 1
ATOM 1038 C CA . CYS A 1 137 ? 7.349 -1.361 8.800 1.00 73.06 137 CYS A CA 1
ATOM 1039 C C . CYS A 1 137 ? 7.487 -2.886 8.725 1.00 73.06 137 CYS A C 1
ATOM 1041 O O . CYS A 1 137 ? 7.765 -3.408 7.650 1.00 73.06 137 CYS A O 1
ATOM 1043 N N . ASP A 1 138 ? 7.324 -3.580 9.853 1.00 81.94 138 ASP A N 1
ATOM 1044 C CA . ASP A 1 138 ? 7.342 -5.049 9.946 1.00 81.94 138 ASP A CA 1
ATOM 1045 C C . ASP A 1 138 ? 8.527 -5.717 9.208 1.00 81.94 138 ASP A C 1
ATOM 1047 O O . ASP A 1 138 ? 9.577 -5.109 8.988 1.00 81.94 138 ASP A O 1
ATOM 1051 N N . ASP A 1 139 ? 8.417 -7.006 8.888 1.00 83.00 139 ASP A N 1
ATOM 1052 C CA . ASP A 1 139 ? 9.459 -7.746 8.179 1.00 83.00 139 ASP A CA 1
ATOM 1053 C C . ASP A 1 139 ? 8.930 -8.394 6.884 1.00 83.00 139 ASP A C 1
ATOM 1055 O O . ASP A 1 139 ? 7.719 -8.536 6.695 1.00 83.00 139 ASP A O 1
ATOM 1059 N N . PRO A 1 140 ? 9.813 -8.798 5.951 1.00 88.31 140 PRO A N 1
ATOM 1060 C CA . PRO A 1 140 ? 9.389 -9.392 4.690 1.00 88.31 140 PRO A CA 1
ATOM 1061 C C . PRO A 1 140 ? 8.521 -10.637 4.840 1.00 88.31 140 PRO A C 1
ATOM 1063 O O . PRO A 1 140 ? 7.650 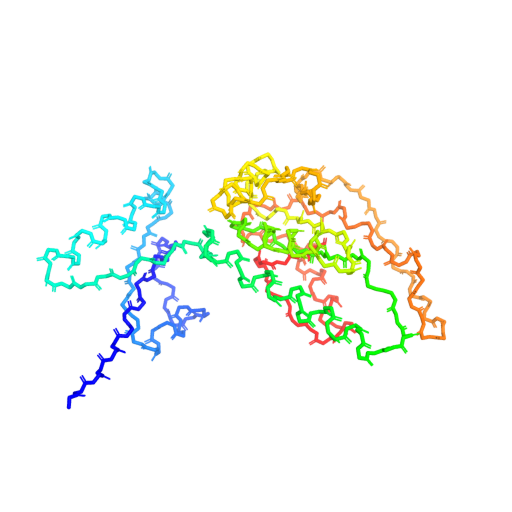-10.853 4.006 1.00 88.31 140 PRO A O 1
ATOM 1066 N N . ARG A 1 141 ? 8.730 -11.468 5.872 1.00 89.50 141 ARG A N 1
ATOM 1067 C CA . ARG A 1 141 ? 7.925 -12.684 6.071 1.00 89.50 141 ARG A CA 1
ATOM 1068 C C . ARG A 1 141 ? 6.478 -12.309 6.339 1.00 89.50 141 ARG A C 1
ATOM 1070 O O . ARG A 1 141 ? 5.607 -12.871 5.684 1.00 89.50 141 ARG A O 1
ATOM 1077 N N . TYR A 1 142 ? 6.253 -11.323 7.209 1.00 88.94 142 TYR A N 1
ATOM 1078 C CA . TYR A 1 142 ? 4.919 -10.782 7.461 1.00 88.94 142 TYR A CA 1
ATOM 1079 C C . TYR A 1 142 ? 4.234 -10.362 6.156 1.00 88.94 142 TYR A C 1
ATOM 1081 O O . TYR A 1 142 ? 3.121 -10.799 5.878 1.00 88.94 142 TYR A O 1
ATOM 1089 N N . PHE A 1 143 ? 4.913 -9.583 5.310 1.00 91.94 143 PHE A N 1
ATOM 1090 C CA . PHE A 1 143 ? 4.308 -9.112 4.064 1.00 91.94 143 PHE A CA 1
ATOM 1091 C C . PHE A 1 143 ? 4.164 -10.180 2.983 1.00 91.94 143 PHE A C 1
ATOM 1093 O O . PHE A 1 143 ? 3.225 -10.096 2.194 1.00 91.94 143 PHE A O 1
ATOM 1100 N N . TYR A 1 144 ? 5.029 -11.196 2.945 1.00 94.94 144 TYR A N 1
ATOM 1101 C CA . TYR A 1 144 ? 4.819 -12.348 2.067 1.00 94.94 144 TYR A CA 1
ATOM 1102 C C . TYR A 1 144 ? 3.550 -13.108 2.443 1.00 94.94 144 TYR A C 1
ATOM 1104 O O . TYR A 1 144 ? 2.783 -13.476 1.552 1.00 94.94 144 TYR A O 1
ATOM 1112 N N . ASP A 1 145 ? 3.336 -13.344 3.736 1.00 94.81 145 ASP A N 1
ATOM 1113 C CA . ASP A 1 145 ? 2.169 -14.073 4.233 1.00 94.81 145 ASP A CA 1
ATOM 1114 C C . ASP A 1 145 ? 0.900 -13.233 4.053 1.00 94.81 145 ASP A C 1
ATOM 1116 O O . ASP A 1 145 ? -0.086 -13.711 3.504 1.00 94.81 145 ASP A O 1
ATOM 1120 N N . TYR A 1 146 ? 0.967 -11.939 4.366 1.00 92.75 146 TYR A N 1
ATOM 1121 C CA . TYR A 1 146 ? -0.143 -11.019 4.151 1.00 92.75 146 TYR A CA 1
ATOM 1122 C C . TYR A 1 146 ? -0.520 -10.887 2.667 1.00 92.75 146 TYR A C 1
ATOM 1124 O O . TYR A 1 146 ? -1.696 -10.932 2.309 1.00 92.75 146 TYR A O 1
ATOM 1132 N N . ALA A 1 147 ? 0.464 -10.767 1.769 1.00 94.75 147 ALA A N 1
ATOM 1133 C CA . ALA A 1 147 ? 0.203 -10.773 0.333 1.00 94.75 147 ALA A CA 1
ATOM 1134 C C . ALA A 1 147 ? -0.399 -12.109 -0.125 1.00 94.75 147 ALA A C 1
ATOM 1136 O O . ALA A 1 147 ? -1.288 -12.100 -0.973 1.00 94.75 147 ALA A O 1
ATOM 1137 N N . GLN A 1 148 ? 0.039 -13.241 0.441 1.00 96.50 148 GLN A N 1
ATOM 1138 C CA . GLN A 1 148 ? -0.544 -14.548 0.135 1.00 96.50 148 GLN A CA 1
ATOM 1139 C C . GLN A 1 148 ? -2.022 -14.609 0.532 1.00 96.50 148 GLN A C 1
ATOM 1141 O O . GLN A 1 148 ? -2.834 -15.007 -0.296 1.00 96.50 148 GLN A O 1
ATOM 1146 N N . ASP A 1 149 ? -2.388 -14.138 1.726 1.00 94.88 149 ASP A N 1
ATOM 1147 C CA . ASP A 1 149 ? -3.786 -14.107 2.180 1.00 94.88 149 ASP A CA 1
ATOM 1148 C C . ASP A 1 149 ? -4.680 -13.305 1.217 1.00 94.88 149 ASP A C 1
ATOM 1150 O O . ASP A 1 149 ? -5.801 -13.708 0.891 1.00 94.88 149 ASP A O 1
ATOM 1154 N N . LEU A 1 150 ? -4.177 -12.174 0.708 1.00 93.94 150 LEU A N 1
ATOM 1155 C CA . LEU A 1 150 ? -4.897 -11.361 -0.274 1.00 93.94 150 LEU A CA 1
ATOM 1156 C C . LEU A 1 150 ? -5.067 -12.081 -1.617 1.00 93.94 150 LEU A C 1
ATOM 1158 O O . LEU A 1 150 ? -6.160 -12.041 -2.191 1.00 93.94 150 LEU A O 1
ATOM 1162 N N . LEU A 1 151 ? -4.006 -12.738 -2.099 1.00 95.44 151 LEU A N 1
ATOM 1163 C CA . LEU A 1 151 ? -3.998 -13.521 -3.339 1.00 95.44 151 LEU A CA 1
ATOM 1164 C C . LEU A 1 151 ? -4.937 -14.729 -3.252 1.00 95.44 151 LEU A C 1
ATOM 1166 O O . LEU A 1 151 ? -5.677 -15.003 -4.200 1.00 95.44 151 LEU A O 1
ATOM 1170 N N . ASP A 1 152 ? -4.962 -15.411 -2.110 1.00 95.38 152 ASP A N 1
ATOM 1171 C CA . ASP A 1 152 ? -5.873 -16.520 -1.832 1.00 95.38 152 ASP A CA 1
ATOM 1172 C C . ASP A 1 152 ? -7.326 -16.031 -1.790 1.00 95.38 152 ASP A C 1
ATOM 1174 O O . ASP A 1 152 ? -8.216 -16.663 -2.364 1.00 95.38 152 ASP A O 1
ATOM 1178 N N . GLY A 1 153 ? -7.567 -14.855 -1.201 1.00 92.31 153 GLY A N 1
ATOM 1179 C CA . GLY A 1 153 ? -8.886 -14.224 -1.160 1.00 92.31 153 GLY A CA 1
ATOM 1180 C C . GLY A 1 153 ? -9.457 -13.866 -2.540 1.00 92.31 153 GLY A C 1
ATOM 1181 O O . GLY A 1 153 ? -10.675 -13.911 -2.721 1.00 92.31 153 GLY A O 1
ATOM 1182 N N . ILE A 1 154 ? -8.605 -13.575 -3.532 1.00 92.81 154 ILE A N 1
ATOM 1183 C CA . ILE A 1 154 ? -9.012 -13.418 -4.945 1.00 92.81 154 ILE A CA 1
ATOM 1184 C C . ILE A 1 154 ? -8.859 -14.704 -5.773 1.00 92.81 154 ILE A C 1
ATOM 1186 O O . ILE A 1 154 ? -9.094 -14.679 -6.979 1.00 92.81 154 ILE A O 1
ATOM 1190 N N . GLN A 1 155 ? -8.482 -15.823 -5.145 1.00 94.19 155 GLN A N 1
ATOM 1191 C CA . GLN A 1 155 ? -8.263 -17.124 -5.785 1.00 94.19 155 GLN A CA 1
ATOM 1192 C C . GLN A 1 155 ? -7.244 -17.073 -6.937 1.00 94.19 155 GLN A C 1
ATOM 1194 O O . GLN A 1 155 ? -7.412 -17.734 -7.962 1.00 94.19 155 GLN A O 1
ATOM 1199 N N . ALA A 1 156 ? -6.167 -16.299 -6.769 1.00 93.19 156 ALA A N 1
ATOM 1200 C CA . ALA A 1 156 ? -5.153 -16.105 -7.806 1.00 93.19 156 ALA A CA 1
ATOM 1201 C C . ALA A 1 156 ? -4.378 -17.390 -8.156 1.00 93.19 156 ALA A C 1
ATOM 1203 O O . ALA A 1 156 ? -3.841 -17.493 -9.257 1.00 93.19 156 ALA A O 1
ATOM 1204 N N . ASN A 1 157 ? -4.332 -18.368 -7.239 1.00 94.44 157 ASN A N 1
ATOM 1205 C CA . ASN A 1 157 ? -3.640 -19.652 -7.407 1.00 94.44 157 ASN A CA 1
ATOM 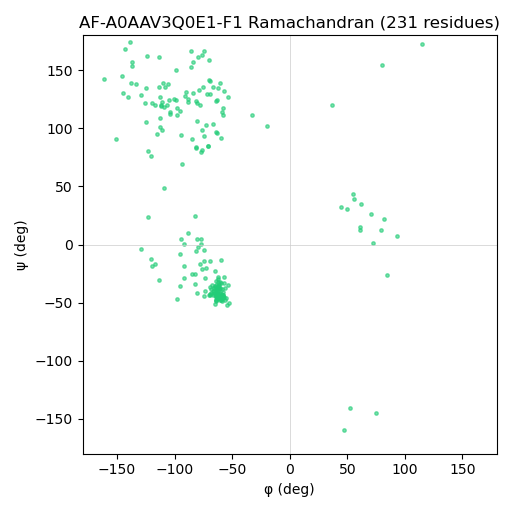1206 C C . ASN A 1 157 ? -2.150 -19.499 -7.787 1.00 94.44 157 ASN A C 1
ATOM 1208 O O . ASN A 1 157 ? -1.637 -20.183 -8.674 1.00 94.44 157 ASN A O 1
ATOM 1212 N N . VAL A 1 158 ? -1.466 -18.575 -7.112 1.00 96.06 158 VAL A N 1
ATOM 1213 C CA . VAL A 1 158 ? -0.028 -18.307 -7.241 1.00 96.06 158 VAL A CA 1
ATOM 1214 C C . VAL A 1 158 ? 0.583 -18.101 -5.857 1.00 96.06 158 VAL A C 1
ATOM 1216 O O . VAL A 1 158 ? -0.122 -17.735 -4.914 1.00 96.06 158 VAL A O 1
ATOM 1219 N N . ASN A 1 159 ? 1.893 -18.318 -5.733 1.00 97.31 159 ASN A N 1
ATOM 1220 C CA . ASN A 1 159 ? 2.613 -18.030 -4.498 1.00 97.31 159 ASN A CA 1
ATOM 1221 C C . ASN A 1 159 ? 3.142 -16.590 -4.513 1.00 97.31 159 ASN A C 1
ATOM 1223 O O . ASN A 1 159 ? 3.794 -16.187 -5.477 1.00 97.31 159 ASN A O 1
ATOM 1227 N N . SER A 1 160 ? 2.922 -15.830 -3.439 1.00 96.44 160 SER A N 1
ATOM 1228 C CA . SER A 1 160 ? 3.438 -14.461 -3.304 1.00 96.44 160 SER A CA 1
ATOM 1229 C C . SER A 1 160 ? 4.960 -14.401 -3.474 1.00 96.44 160 SER A C 1
ATOM 1231 O O . SER A 1 160 ? 5.474 -13.502 -4.135 1.00 96.44 160 SER A O 1
ATOM 1233 N N . ARG A 1 161 ? 5.685 -15.405 -2.971 1.00 96.44 161 ARG A N 1
ATOM 1234 C CA . ARG A 1 161 ? 7.154 -15.488 -3.034 1.00 96.44 161 ARG A CA 1
ATOM 1235 C C . ARG A 1 161 ? 7.698 -15.734 -4.442 1.00 96.44 161 ARG A C 1
ATOM 1237 O O . ARG A 1 161 ? 8.890 -15.539 -4.654 1.00 96.44 161 ARG A O 1
ATOM 1244 N N . ASP A 1 162 ? 6.845 -16.128 -5.386 1.00 96.44 162 ASP A N 1
ATOM 1245 C CA . ASP A 1 162 ? 7.237 -16.356 -6.780 1.00 96.44 162 ASP A CA 1
ATOM 1246 C C . ASP A 1 162 ? 7.059 -15.104 -7.655 1.00 96.44 162 ASP A C 1
ATOM 1248 O O . ASP A 1 162 ? 7.628 -15.029 -8.744 1.00 96.44 162 ASP A O 1
ATOM 1252 N N . ILE A 1 163 ? 6.257 -14.128 -7.207 1.00 96.25 163 ILE A N 1
ATOM 1253 C CA . ILE A 1 163 ? 5.800 -13.008 -8.049 1.00 96.25 163 ILE A CA 1
ATOM 1254 C C . ILE A 1 163 ? 6.200 -11.622 -7.533 1.00 96.25 163 ILE A C 1
ATOM 1256 O O . ILE A 1 163 ? 6.081 -10.645 -8.271 1.00 96.25 163 ILE A O 1
ATOM 1260 N N . VAL A 1 164 ? 6.675 -11.516 -6.291 1.00 95.62 164 VAL A N 1
ATOM 1261 C CA . VAL A 1 164 ? 7.197 -10.268 -5.723 1.00 95.62 164 VAL A CA 1
ATOM 1262 C C . VAL A 1 164 ? 8.460 -10.530 -4.916 1.00 95.62 164 VAL A C 1
ATOM 1264 O O . VAL A 1 164 ? 8.540 -11.499 -4.168 1.00 95.62 164 VAL A O 1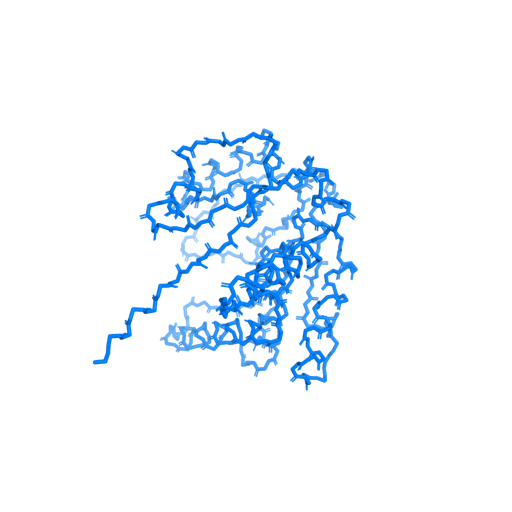
ATOM 1267 N N . ASN A 1 165 ? 9.443 -9.643 -5.048 1.00 94.00 165 ASN A N 1
ATOM 1268 C CA . ASN A 1 165 ? 10.607 -9.599 -4.177 1.00 94.00 165 ASN A CA 1
ATOM 1269 C C . ASN A 1 165 ? 10.358 -8.582 -3.061 1.00 94.00 165 ASN A C 1
ATOM 1271 O O . ASN A 1 165 ? 10.236 -7.389 -3.322 1.00 94.00 165 ASN A O 1
ATOM 1275 N N . ILE A 1 166 ? 10.274 -9.040 -1.818 1.00 90.69 166 ILE A N 1
ATOM 1276 C CA . ILE A 1 166 ? 10.057 -8.182 -0.652 1.00 90.69 166 ILE A CA 1
ATOM 1277 C C . ILE A 1 166 ? 11.358 -8.067 0.136 1.00 90.69 166 ILE A C 1
ATOM 1279 O O . ILE A 1 166 ? 11.896 -9.061 0.632 1.00 90.69 166 ILE A O 1
ATOM 1283 N N . VAL A 1 167 ? 11.836 -6.835 0.274 1.00 85.50 167 VAL A N 1
ATOM 1284 C CA . VAL A 1 167 ? 13.104 -6.493 0.910 1.00 85.50 167 VAL A CA 1
ATOM 1285 C C . VAL A 1 167 ? 12.841 -5.716 2.193 1.00 85.50 167 VAL A C 1
ATOM 1287 O O . VAL A 1 167 ? 12.012 -4.808 2.247 1.00 85.50 167 VAL A O 1
ATOM 1290 N N . ASN A 1 168 ? 13.562 -6.080 3.252 1.00 74.25 168 ASN A N 1
ATOM 1291 C CA . ASN A 1 168 ? 13.551 -5.297 4.476 1.00 74.25 168 ASN A CA 1
ATOM 1292 C C . ASN A 1 168 ? 14.501 -4.115 4.318 1.00 74.25 168 ASN A C 1
ATOM 1294 O O . ASN A 1 168 ? 15.697 -4.321 4.100 1.00 74.25 168 ASN A O 1
ATOM 1298 N N . ILE A 1 169 ? 13.982 -2.909 4.509 1.00 64.19 169 ILE A N 1
ATOM 1299 C CA . ILE A 1 169 ? 14.772 -1.689 4.430 1.00 64.19 169 ILE A CA 1
ATOM 1300 C C . ILE A 1 169 ? 15.880 -1.675 5.511 1.00 64.19 169 ILE A C 1
ATOM 1302 O O . ILE A 1 169 ? 17.029 -1.374 5.203 1.00 64.19 169 ILE A O 1
ATOM 1306 N N . PHE A 1 170 ? 15.597 -2.205 6.714 1.00 53.47 170 PHE A N 1
ATOM 1307 C CA . PHE A 1 170 ? 16.495 -2.245 7.883 1.00 53.47 170 PHE A CA 1
ATOM 1308 C C . PHE A 1 170 ? 17.643 -3.267 7.806 1.00 53.47 170 PHE A C 1
ATOM 1310 O O . PHE A 1 170 ? 18.542 -3.252 8.648 1.00 53.47 170 PHE A O 1
ATOM 1317 N N . THR A 1 171 ? 17.608 -4.220 6.868 1.00 45.34 171 THR A N 1
ATOM 1318 C CA . THR A 1 171 ? 18.588 -5.334 6.829 1.00 45.34 171 THR A CA 1
ATOM 1319 C C . THR A 1 171 ? 19.801 -5.027 5.952 1.00 45.34 171 THR A C 1
ATOM 1321 O O . THR A 1 171 ? 20.715 -5.845 5.846 1.00 45.34 171 THR A O 1
ATOM 1324 N N . ILE A 1 172 ? 19.850 -3.843 5.343 1.00 43.81 172 ILE A N 1
ATOM 1325 C CA . ILE A 1 172 ? 20.862 -3.536 4.345 1.00 43.81 172 ILE A CA 1
ATOM 1326 C C . ILE A 1 172 ? 21.946 -2.623 4.943 1.00 43.81 172 ILE A C 1
ATOM 1328 O O . ILE A 1 172 ? 21.693 -1.518 5.418 1.00 43.81 172 ILE A O 1
ATOM 1332 N N . GLY A 1 173 ? 23.161 -3.171 5.045 1.00 36.88 173 GLY A N 1
ATOM 1333 C CA . GLY A 1 173 ? 24.325 -2.537 5.665 1.00 36.88 173 GLY A CA 1
ATOM 1334 C C . GLY A 1 173 ? 25.107 -1.635 4.706 1.00 36.88 173 GLY A C 1
ATOM 1335 O O . GLY A 1 173 ? 25.119 -1.864 3.503 1.00 36.88 173 GLY A O 1
ATOM 1336 N N . TYR A 1 174 ? 25.780 -0.625 5.275 1.00 33.69 174 TYR A N 1
ATOM 1337 C CA . TYR A 1 174 ? 26.547 0.444 4.610 1.00 33.69 174 TYR A CA 1
ATOM 1338 C C . TYR A 1 174 ? 27.248 0.057 3.290 1.00 33.69 174 TYR A C 1
ATOM 1340 O O . TYR A 1 174 ? 28.284 -0.607 3.314 1.00 33.69 174 TYR A O 1
ATOM 1348 N N . MET A 1 175 ? 26.775 0.602 2.162 1.00 30.86 175 MET A N 1
ATOM 1349 C CA . MET A 1 175 ? 27.555 0.782 0.932 1.00 30.86 175 MET A CA 1
ATOM 1350 C C . MET A 1 175 ? 27.510 2.245 0.465 1.00 30.86 175 MET A C 1
ATOM 1352 O O . MET A 1 175 ? 26.462 2.838 0.245 1.00 30.86 175 MET A O 1
ATOM 1356 N N . THR A 1 176 ? 28.685 2.856 0.347 1.00 27.64 176 THR A N 1
ATOM 1357 C CA . THR A 1 176 ? 28.890 4.243 -0.095 1.00 27.64 176 THR A CA 1
ATOM 1358 C C . THR A 1 176 ? 28.439 4.466 -1.541 1.00 27.64 176 THR A C 1
ATOM 1360 O O . THR A 1 176 ? 28.996 3.856 -2.452 1.00 27.64 176 THR A O 1
ATOM 1363 N N . PHE A 1 177 ? 27.523 5.415 -1.764 1.00 31.73 177 PHE A N 1
ATOM 1364 C CA . PHE A 1 177 ? 27.173 5.910 -3.098 1.00 31.73 177 PHE A CA 1
ATOM 1365 C C . PHE A 1 177 ? 28.232 6.895 -3.622 1.00 31.73 177 PHE A C 1
ATOM 1367 O O . PHE A 1 177 ? 28.461 7.957 -3.041 1.00 31.73 177 PHE A O 1
ATOM 1374 N N . LEU A 1 178 ? 28.853 6.572 -4.760 1.00 25.05 178 LEU A N 1
ATOM 1375 C CA . LEU A 1 178 ? 29.536 7.548 -5.610 1.00 25.05 178 LEU A CA 1
ATOM 1376 C C . LEU A 1 178 ? 28.558 8.001 -6.696 1.00 25.05 178 LEU A C 1
ATOM 1378 O O . LEU A 1 178 ? 28.457 7.379 -7.749 1.00 25.05 178 LEU A O 1
ATOM 1382 N N . TRP A 1 179 ? 27.858 9.111 -6.460 1.00 34.59 179 TRP A N 1
ATOM 1383 C CA . TRP A 1 179 ? 27.164 9.820 -7.533 1.00 34.59 179 TRP A CA 1
ATOM 1384 C C . TRP A 1 179 ? 28.213 10.403 -8.488 1.00 34.59 179 TRP A C 1
ATOM 1386 O O . TRP A 1 179 ? 28.873 11.400 -8.191 1.00 34.59 179 TRP A O 1
ATOM 1396 N N . ARG A 1 180 ? 28.402 9.771 -9.647 1.00 28.58 180 ARG A N 1
ATOM 1397 C CA . ARG A 1 180 ? 29.016 10.415 -10.809 1.00 28.58 180 ARG A CA 1
ATOM 1398 C C . ARG A 1 180 ? 27.960 10.491 -11.894 1.00 28.58 180 ARG A C 1
ATOM 1400 O O . ARG A 1 180 ? 27.786 9.553 -12.661 1.00 28.58 180 ARG A O 1
ATOM 1407 N N . SER A 1 181 ? 27.278 11.629 -11.968 1.00 35.03 181 SER A N 1
ATOM 1408 C CA . SER A 1 181 ? 26.520 11.970 -13.163 1.00 35.03 181 SER A CA 1
ATOM 1409 C C . SER A 1 181 ? 27.470 12.013 -14.361 1.00 35.03 181 SER A C 1
ATOM 1411 O O . SER A 1 181 ? 28.364 12.852 -14.464 1.00 35.03 181 SER A O 1
ATOM 1413 N N . GLN A 1 182 ? 27.277 11.090 -15.291 1.00 33.78 182 GLN A N 1
ATOM 1414 C CA . GLN A 1 182 ? 27.658 11.302 -16.676 1.00 33.78 182 GLN A CA 1
ATOM 1415 C C . GLN A 1 182 ? 26.405 11.106 -17.522 1.00 33.78 182 GLN A C 1
ATOM 1417 O O . GLN A 1 182 ? 26.180 10.055 -18.107 1.00 33.78 182 GLN A O 1
ATOM 1422 N N . PHE A 1 183 ? 25.583 12.158 -17.570 1.00 35.00 183 PHE A N 1
ATOM 1423 C CA . PHE A 1 183 ? 24.558 12.333 -18.595 1.00 35.00 183 PHE A CA 1
ATOM 1424 C C . PHE A 1 183 ? 25.258 12.373 -19.963 1.00 35.00 183 PHE A C 1
ATOM 1426 O O . PHE A 1 183 ? 25.684 13.431 -20.426 1.00 35.00 183 PHE A O 1
ATOM 1433 N N . TYR A 1 184 ? 25.405 11.223 -20.617 1.00 35.59 184 TYR A N 1
ATOM 1434 C CA . TYR A 1 184 ? 25.758 11.166 -22.031 1.00 35.59 184 TYR A CA 1
ATOM 1435 C C . TYR A 1 184 ? 24.504 10.824 -22.838 1.00 35.59 184 TYR A C 1
ATOM 1437 O O . TYR A 1 184 ? 23.991 9.714 -22.789 1.00 35.59 184 TYR A O 1
ATOM 1445 N N . HIS A 1 185 ? 24.046 11.790 -23.637 1.00 33.16 185 HIS A N 1
ATOM 1446 C CA . HIS A 1 185 ? 23.122 11.576 -24.760 1.00 33.16 185 HIS A CA 1
ATOM 1447 C C . HIS A 1 185 ? 21.725 11.007 -24.432 1.00 33.16 185 HIS A C 1
ATOM 1449 O O . HIS A 1 185 ? 21.152 10.294 -25.253 1.00 33.16 185 HIS A O 1
ATOM 1455 N N . GLY A 1 186 ? 21.139 11.363 -23.283 1.00 37.91 186 GLY A N 1
ATOM 1456 C CA . GLY A 1 186 ? 19.700 11.164 -23.048 1.00 37.91 186 GLY A CA 1
ATOM 1457 C C . GLY A 1 186 ? 19.255 9.708 -22.878 1.00 37.91 186 GLY A C 1
ATOM 1458 O O . GLY A 1 186 ? 18.105 9.395 -23.168 1.00 37.91 186 GLY A O 1
ATOM 1459 N N . ARG A 1 187 ? 20.146 8.820 -22.423 1.00 34.84 187 ARG A N 1
ATOM 1460 C CA . ARG A 1 187 ? 19.804 7.447 -22.028 1.00 34.84 187 ARG A CA 1
ATOM 1461 C C . ARG A 1 187 ? 20.364 7.150 -20.642 1.00 34.84 187 ARG A C 1
ATOM 1463 O O . ARG A 1 187 ? 21.554 7.359 -20.425 1.00 34.84 187 ARG A O 1
ATOM 1470 N N . TYR A 1 188 ? 19.506 6.662 -19.749 1.00 40.25 188 TYR A N 1
ATOM 1471 C CA . TYR A 1 188 ? 19.932 5.986 -18.525 1.00 40.25 188 TYR A CA 1
ATOM 1472 C C . TYR A 1 188 ? 20.487 4.611 -18.925 1.00 40.25 188 TYR A C 1
ATOM 1474 O O . TYR A 1 188 ? 19.883 3.910 -19.741 1.00 40.25 188 TYR A O 1
ATOM 1482 N N . LEU A 1 189 ? 21.682 4.265 -18.455 1.00 32.31 189 LEU A N 1
ATOM 1483 C CA . LEU A 1 189 ? 22.313 2.972 -18.717 1.00 32.31 189 LEU A CA 1
ATOM 1484 C C . LEU A 1 189 ? 21.799 1.939 -17.711 1.00 32.31 189 LEU A C 1
ATOM 1486 O O . LEU A 1 189 ? 21.412 2.276 -16.603 1.00 32.31 189 LEU A O 1
ATOM 1490 N N . GLN A 1 190 ? 21.882 0.653 -18.050 1.00 35.22 190 GLN A N 1
ATOM 1491 C CA . GLN A 1 190 ? 21.569 -0.457 -17.135 1.00 35.22 190 GLN A CA 1
ATOM 1492 C C . GLN A 1 190 ? 22.456 -0.474 -15.866 1.00 35.22 190 GLN A C 1
ATOM 1494 O O . GLN A 1 190 ? 22.162 -1.166 -14.901 1.00 35.22 190 GLN A O 1
ATOM 1499 N N . SER A 1 191 ? 23.542 0.306 -15.848 1.00 35.12 191 SER A N 1
ATOM 1500 C CA . SER A 1 191 ? 24.365 0.588 -14.664 1.00 35.12 191 SER A CA 1
ATOM 1501 C C . SER A 1 191 ? 23.803 1.684 -13.748 1.00 35.12 191 SER A C 1
ATOM 1503 O O . SER A 1 191 ? 24.375 1.919 -12.690 1.00 35.12 191 SER A O 1
ATOM 1505 N N . ASP A 1 192 ? 22.719 2.352 -14.147 1.00 40.53 192 ASP A N 1
ATOM 1506 C CA . ASP A 1 192 ? 21.957 3.304 -13.329 1.00 40.53 192 ASP A CA 1
ATOM 1507 C C . ASP A 1 192 ? 20.863 2.588 -12.517 1.00 40.53 192 ASP A C 1
ATOM 1509 O O . ASP A 1 192 ? 20.018 3.239 -11.903 1.00 40.53 192 ASP A O 1
ATOM 1513 N N . ILE A 1 193 ? 20.883 1.245 -12.491 1.00 39.59 193 ILE A N 1
ATOM 1514 C CA . ILE A 1 193 ? 20.217 0.461 -11.453 1.00 39.59 193 ILE A CA 1
ATOM 1515 C C . ILE A 1 193 ? 20.913 0.825 -10.146 1.00 39.59 193 ILE A C 1
ATOM 1517 O O . ILE A 1 193 ? 21.983 0.322 -9.805 1.00 39.59 193 ILE A O 1
ATOM 1521 N N . TYR A 1 194 ? 20.311 1.767 -9.442 1.00 42.34 194 TYR A N 1
ATOM 1522 C CA . TYR A 1 194 ? 20.609 2.023 -8.054 1.00 42.34 194 TYR A CA 1
ATOM 1523 C C . TYR A 1 194 ? 20.344 0.725 -7.283 1.00 42.34 194 TYR A C 1
ATOM 1525 O O . TYR A 1 194 ? 19.204 0.280 -7.152 1.00 42.34 194 TYR A O 1
ATOM 1533 N N . ASP A 1 195 ? 21.408 0.103 -6.785 1.00 37.78 195 ASP A N 1
ATOM 1534 C CA . ASP A 1 195 ? 21.300 -0.902 -5.735 1.00 37.78 195 ASP A CA 1
ATOM 1535 C C . ASP A 1 195 ? 20.930 -0.142 -4.449 1.00 37.78 195 ASP A C 1
ATOM 1537 O O . ASP A 1 195 ? 21.791 0.365 -3.725 1.00 37.78 195 ASP A O 1
ATOM 1541 N N . PHE A 1 196 ? 19.628 0.106 -4.264 1.00 46.53 196 PHE A N 1
ATOM 1542 C CA . PHE A 1 196 ? 19.091 0.860 -3.132 1.00 46.53 196 PHE A CA 1
ATOM 1543 C C . PHE A 1 196 ? 19.149 -0.028 -1.898 1.00 46.53 196 PHE A C 1
ATOM 1545 O O . PHE A 1 196 ? 18.295 -0.885 -1.663 1.00 46.53 196 PHE A O 1
ATOM 1552 N N . SER A 1 197 ? 20.250 0.125 -1.172 1.00 40.47 197 SER A N 1
ATOM 1553 C CA . SER A 1 197 ? 20.692 -0.822 -0.166 1.00 40.47 197 SER A CA 1
ATOM 1554 C C . SER A 1 197 ? 20.861 -0.162 1.212 1.00 40.47 197 SER A C 1
ATOM 1556 O O . SER A 1 197 ? 21.664 -0.641 2.008 1.00 40.47 197 SER A O 1
ATOM 1558 N N . LEU A 1 198 ? 20.194 0.956 1.527 1.00 42.38 198 LEU A N 1
ATOM 1559 C CA . LEU A 1 198 ? 20.445 1.654 2.794 1.00 42.38 198 LEU A CA 1
ATOM 1560 C C . LEU A 1 198 ? 19.254 2.426 3.352 1.00 42.38 198 LEU A C 1
ATOM 1562 O O . LEU A 1 198 ? 19.181 3.638 3.193 1.00 42.38 198 LEU A O 1
ATOM 1566 N N . ALA A 1 199 ? 18.471 1.742 4.181 1.00 46.81 199 ALA A N 1
ATOM 1567 C CA . ALA A 1 199 ? 17.636 2.397 5.171 1.00 46.81 199 ALA A CA 1
ATOM 1568 C C . ALA A 1 199 ? 17.934 1.846 6.543 1.00 46.81 199 ALA A C 1
ATOM 1570 O O . ALA A 1 199 ? 17.562 0.732 6.906 1.00 46.81 199 ALA A O 1
ATOM 1571 N N . LYS A 1 200 ? 18.636 2.626 7.353 1.00 47.53 200 LYS A N 1
ATOM 1572 C CA . LYS A 1 200 ? 18.902 2.184 8.720 1.00 47.53 200 LYS A CA 1
ATOM 1573 C C . LYS A 1 200 ? 17.670 2.331 9.607 1.00 47.53 200 LYS A C 1
ATOM 1575 O O . LYS A 1 200 ? 17.644 1.660 10.631 1.00 47.53 200 LYS A O 1
ATOM 1580 N N . GLY A 1 201 ? 16.726 3.192 9.198 1.00 54.84 201 GLY A N 1
ATOM 1581 C CA . GLY A 1 201 ? 15.413 3.487 9.760 1.00 54.84 201 GLY A CA 1
ATOM 1582 C C . GLY A 1 201 ? 15.324 3.471 11.292 1.00 54.84 201 GLY A C 1
ATOM 1583 O O . GLY A 1 201 ? 15.495 2.457 11.961 1.00 54.84 201 GLY A O 1
ATOM 1584 N N . LEU A 1 202 ? 14.954 4.600 11.893 1.00 58.81 202 LEU A N 1
ATOM 1585 C CA . LEU A 1 202 ? 14.761 4.696 13.351 1.00 58.81 202 LEU A CA 1
ATOM 1586 C C . LEU A 1 202 ? 13.427 4.082 13.829 1.00 58.81 202 LEU A C 1
ATOM 1588 O O . LEU A 1 202 ? 13.082 4.182 15.007 1.00 58.81 202 LEU A O 1
ATOM 1592 N N . GLY A 1 203 ? 12.684 3.464 12.912 1.00 59.28 203 GLY A N 1
ATOM 1593 C CA . GLY A 1 203 ? 11.307 3.017 13.074 1.00 59.28 203 GLY A CA 1
ATOM 1594 C C . GLY A 1 203 ? 10.363 3.783 12.147 1.00 59.28 203 GLY A C 1
ATOM 1595 O O . GLY A 1 203 ? 10.750 4.741 11.479 1.00 59.28 203 GLY A O 1
ATOM 1596 N N . TYR A 1 204 ? 9.106 3.352 12.107 1.00 65.00 204 TYR A N 1
ATOM 1597 C CA . TYR A 1 204 ? 8.096 3.933 11.228 1.00 65.00 204 TYR A CA 1
ATOM 1598 C C . TYR A 1 204 ? 7.917 5.445 11.461 1.00 65.00 204 TYR A C 1
ATOM 1600 O O . TYR A 1 204 ? 7.775 5.891 12.602 1.00 65.00 204 TYR A O 1
ATOM 1608 N N . ALA A 1 205 ? 7.910 6.220 10.370 1.00 67.06 205 ALA A N 1
ATOM 1609 C CA . ALA A 1 205 ? 7.806 7.685 10.354 1.00 67.06 205 ALA A CA 1
ATOM 1610 C C . ALA A 1 205 ? 8.944 8.453 11.067 1.00 67.06 205 ALA A C 1
ATOM 1612 O O . ALA A 1 205 ? 8.832 9.663 11.281 1.00 67.06 205 ALA A O 1
ATOM 1613 N N . MET A 1 206 ? 10.048 7.785 11.415 1.00 69.00 206 MET A N 1
ATOM 1614 C CA . MET A 1 206 ? 11.206 8.391 12.073 1.00 69.00 206 MET A CA 1
ATOM 1615 C C . MET A 1 206 ? 12.399 8.415 11.127 1.00 69.00 206 MET A C 1
ATOM 1617 O O . MET A 1 206 ? 12.842 7.373 10.656 1.00 69.00 206 MET A O 1
ATOM 1621 N N . ASN A 1 207 ? 12.935 9.611 10.892 1.00 69.75 207 ASN A N 1
ATOM 1622 C CA . ASN A 1 207 ? 13.910 9.836 9.833 1.00 69.75 207 ASN A CA 1
ATOM 1623 C C . ASN A 1 207 ? 15.309 10.127 10.370 1.00 69.75 207 ASN A C 1
ATOM 1625 O O . ASN A 1 207 ? 15.468 10.897 11.323 1.00 69.75 207 ASN A O 1
ATOM 1629 N N . THR A 1 208 ? 16.323 9.561 9.723 1.00 75.75 208 THR A N 1
ATOM 1630 C CA . THR A 1 208 ? 17.725 9.934 9.926 1.00 75.75 208 THR A CA 1
ATOM 1631 C C . THR A 1 208 ? 18.076 11.211 9.155 1.00 75.75 208 THR A C 1
ATOM 1633 O O . THR A 1 208 ? 17.382 11.627 8.220 1.00 75.75 208 THR A O 1
ATOM 1636 N N . SER A 1 209 ? 19.169 11.867 9.551 1.00 77.88 209 SER A N 1
ATOM 1637 C CA . SER A 1 209 ? 19.673 13.053 8.846 1.00 77.88 209 SER A CA 1
ATOM 1638 C C . SER A 1 209 ? 20.065 12.720 7.405 1.00 77.88 209 SER A C 1
ATOM 1640 O O . SER A 1 209 ? 19.858 13.527 6.501 1.00 77.88 209 SER A O 1
ATOM 1642 N N . GLU A 1 210 ? 20.610 11.524 7.197 1.00 77.12 210 GLU A N 1
ATOM 1643 C CA . GLU A 1 210 ? 21.010 10.984 5.903 1.00 77.12 210 GLU A CA 1
ATOM 1644 C C . GLU A 1 210 ? 19.800 10.807 4.982 1.00 77.12 210 GLU A C 1
ATOM 1646 O O . GLU A 1 210 ? 19.807 11.318 3.862 1.00 77.12 210 GLU A O 1
ATOM 1651 N N . GLU A 1 211 ? 18.723 10.188 5.473 1.00 73.56 211 GLU A N 1
ATOM 1652 C CA . GLU A 1 211 ? 17.485 10.021 4.709 1.00 73.56 211 GLU A CA 1
ATOM 1653 C C . GLU A 1 211 ? 16.894 11.392 4.333 1.00 73.56 211 GLU A C 1
ATOM 1655 O O . GLU A 1 211 ? 16.495 11.627 3.192 1.00 73.56 211 GLU A O 1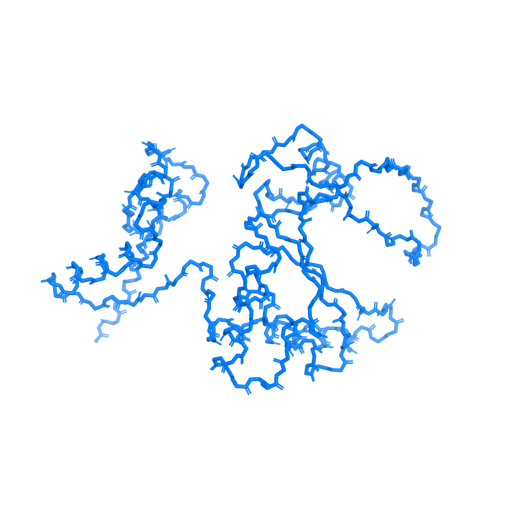
ATOM 1660 N N . LEU A 1 212 ? 16.825 12.354 5.265 1.00 78.31 212 LEU A N 1
ATOM 1661 C CA . LEU A 1 212 ? 16.335 13.713 4.966 1.00 78.31 212 LEU A CA 1
ATOM 1662 C C . LEU A 1 212 ? 17.189 14.422 3.905 1.00 78.31 212 LEU A C 1
ATOM 1664 O O . LEU A 1 212 ? 16.647 15.101 3.028 1.00 78.31 212 LEU A O 1
ATOM 1668 N N . GLN A 1 213 ? 18.508 14.235 3.950 1.00 79.06 213 GLN A N 1
ATOM 1669 C CA . GLN A 1 213 ? 19.416 14.777 2.946 1.00 79.06 213 GLN A CA 1
ATOM 1670 C C . GLN A 1 213 ? 19.186 14.137 1.570 1.00 79.06 213 GLN A C 1
ATOM 1672 O O . GLN A 1 213 ? 19.231 14.849 0.566 1.00 79.06 213 GLN A O 1
ATOM 1677 N N . PHE A 1 214 ? 18.885 12.838 1.511 1.00 78.81 214 PHE A N 1
ATOM 1678 C CA . PHE A 1 214 ? 18.533 12.159 0.265 1.00 78.81 214 PHE A CA 1
ATOM 1679 C C . PHE A 1 214 ? 17.262 12.738 -0.370 1.00 78.81 214 PHE A C 1
ATOM 1681 O O . PHE A 1 214 ? 17.272 13.089 -1.548 1.00 78.81 214 PHE A O 1
ATOM 1688 N N . VAL A 1 215 ? 16.189 12.964 0.398 1.00 74.44 215 VAL A N 1
ATOM 1689 C CA . VAL A 1 215 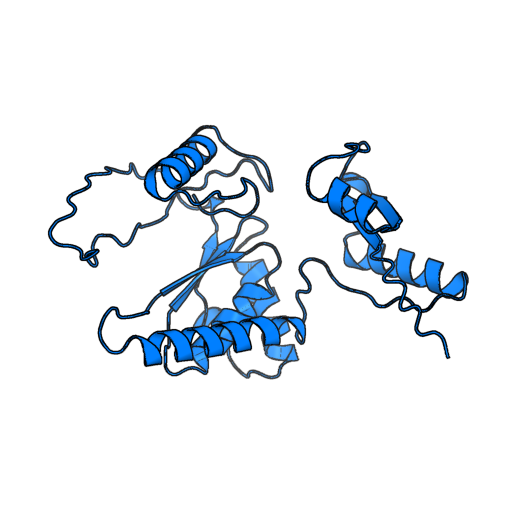? 14.981 13.598 -0.174 1.00 74.44 215 VAL A CA 1
ATOM 1690 C C . VAL A 1 215 ? 15.251 14.993 -0.685 1.00 74.44 215 VAL A C 1
ATOM 1692 O O . VAL A 1 215 ? 14.756 15.355 -1.750 1.00 74.44 215 VAL A O 1
ATOM 1695 N N . LYS A 1 216 ? 16.081 15.763 0.019 1.00 77.88 216 LYS A N 1
ATOM 1696 C CA . LYS A 1 216 ? 16.509 17.060 -0.490 1.00 77.88 216 LYS A CA 1
ATOM 1697 C C . LYS A 1 216 ? 17.212 16.920 -1.845 1.00 77.88 216 LYS A C 1
ATOM 1699 O O . LYS A 1 216 ? 16.893 17.680 -2.752 1.00 77.88 216 LYS A O 1
ATOM 1704 N N . GLN A 1 217 ? 18.094 15.934 -2.011 1.00 80.88 217 GLN A N 1
ATOM 1705 C CA . GLN A 1 217 ? 18.763 15.674 -3.290 1.00 80.88 217 GLN A CA 1
ATOM 1706 C C . GLN A 1 217 ? 17.778 15.282 -4.399 1.00 80.88 217 GLN A C 1
ATOM 1708 O O . GLN A 1 217 ? 17.892 15.798 -5.509 1.00 80.88 217 GLN A O 1
ATOM 1713 N N . VAL A 1 218 ? 16.792 14.422 -4.119 1.00 78.75 218 VAL A N 1
ATOM 1714 C CA . VAL A 1 218 ? 15.759 14.043 -5.101 1.00 78.75 218 VAL A CA 1
ATOM 1715 C C . VAL A 1 218 ? 14.938 15.260 -5.526 1.00 78.75 218 VAL A C 1
ATOM 1717 O O . VAL A 1 218 ? 14.750 15.479 -6.724 1.00 78.75 218 VAL A O 1
ATOM 1720 N N . VAL A 1 219 ? 14.507 16.089 -4.571 1.00 81.62 219 VAL A N 1
ATOM 1721 C CA . VAL A 1 219 ? 13.774 17.336 -4.842 1.00 81.62 219 VAL A CA 1
ATOM 1722 C C . VAL A 1 219 ? 14.611 18.282 -5.698 1.00 81.62 219 VAL A C 1
ATOM 1724 O O . VAL A 1 219 ? 14.119 18.800 -6.697 1.00 81.62 219 VAL A O 1
ATOM 1727 N N . GLU A 1 220 ? 15.877 18.491 -5.338 1.00 83.38 220 GLU A N 1
ATOM 1728 C CA . GLU A 1 220 ? 16.788 19.372 -6.072 1.00 83.38 220 GLU A CA 1
ATOM 1729 C C . GLU A 1 220 ? 17.071 18.864 -7.494 1.00 83.38 220 GLU A C 1
ATOM 1731 O O . GLU A 1 220 ? 17.198 19.670 -8.414 1.00 83.38 220 GLU A O 1
ATOM 1736 N N . ALA A 1 221 ? 17.140 17.545 -7.692 1.00 82.44 221 ALA A N 1
ATOM 1737 C CA . ALA A 1 221 ? 17.442 16.941 -8.987 1.00 82.44 221 ALA A CA 1
ATOM 1738 C C . ALA A 1 221 ? 16.223 16.828 -9.917 1.00 82.44 221 ALA A C 1
ATOM 1740 O O . ALA A 1 221 ? 16.377 16.926 -11.134 1.00 82.44 221 ALA A O 1
ATOM 1741 N N . THR A 1 222 ? 15.028 16.591 -9.369 1.00 86.50 222 THR A N 1
ATOM 1742 C CA . THR A 1 222 ? 13.841 16.202 -10.156 1.00 86.50 222 THR A CA 1
ATOM 1743 C C . THR A 1 222 ? 12.675 17.181 -10.050 1.00 86.50 222 THR A C 1
ATOM 1745 O O . THR A 1 222 ? 11.773 17.152 -10.884 1.00 86.50 222 THR A O 1
ATOM 1748 N N . GLY A 1 223 ? 12.657 18.034 -9.022 1.00 87.75 223 GLY A N 1
ATOM 1749 C CA . GLY A 1 223 ? 11.491 18.839 -8.655 1.00 87.75 223 GLY A CA 1
ATOM 1750 C C . GLY A 1 223 ? 10.350 18.039 -8.012 1.00 87.75 223 GLY A C 1
ATOM 1751 O O . GLY A 1 223 ? 9.318 18.626 -7.685 1.00 87.75 223 GLY A O 1
ATOM 1752 N N . VAL A 1 224 ? 10.509 16.725 -7.813 1.00 84.38 224 VAL A N 1
ATOM 1753 C CA . VAL A 1 224 ? 9.512 15.854 -7.178 1.00 84.38 224 VAL A CA 1
ATOM 1754 C C . VAL A 1 224 ? 9.725 15.845 -5.668 1.00 84.38 224 VAL A C 1
ATOM 1756 O O . VAL A 1 224 ? 10.813 15.538 -5.184 1.00 84.38 224 VAL A O 1
ATOM 1759 N N . ILE A 1 225 ? 8.670 16.171 -4.918 1.00 82.75 225 ILE A N 1
ATOM 1760 C CA . ILE A 1 225 ? 8.672 16.143 -3.452 1.00 82.75 225 ILE A CA 1
ATOM 1761 C C . ILE A 1 225 ? 8.216 14.772 -2.972 1.00 82.75 225 ILE A C 1
ATOM 1763 O O . ILE A 1 225 ? 7.152 14.296 -3.362 1.00 82.75 225 ILE A O 1
ATOM 1767 N N . LEU A 1 226 ? 9.019 14.170 -2.099 1.00 77.44 226 LEU A N 1
ATOM 1768 C CA . LEU A 1 226 ? 8.703 12.918 -1.426 1.00 77.44 226 LEU A CA 1
ATOM 1769 C C . LEU A 1 226 ? 8.397 13.194 0.048 1.00 77.44 226 LEU A C 1
ATOM 1771 O O . LEU A 1 226 ? 9.110 13.955 0.707 1.00 77.44 226 LEU A O 1
ATOM 1775 N N . ASP A 1 227 ? 7.337 12.570 0.554 1.00 80.25 227 ASP A N 1
ATOM 1776 C CA . ASP A 1 227 ? 6.996 12.600 1.975 1.00 80.25 227 ASP A CA 1
ATOM 1777 C C . ASP A 1 227 ? 8.017 11.781 2.785 1.00 80.25 227 ASP A C 1
ATOM 1779 O O . ASP A 1 227 ? 8.456 10.728 2.322 1.00 80.25 227 ASP A O 1
ATOM 1783 N N . PRO A 1 228 ? 8.421 12.225 3.986 1.00 72.00 228 PRO A N 1
ATOM 1784 C CA . PRO A 1 228 ? 9.454 11.540 4.745 1.00 72.00 228 PRO A CA 1
ATOM 1785 C C . PRO A 1 228 ? 9.006 10.221 5.405 1.00 72.00 228 PRO A C 1
ATOM 1787 O O . PRO A 1 228 ? 9.840 9.558 6.006 1.00 72.00 228 PRO A O 1
ATOM 1790 N N . VAL A 1 229 ? 7.732 9.821 5.342 1.00 66.88 229 VAL A N 1
ATOM 1791 C CA . VAL A 1 229 ? 7.214 8.593 5.980 1.00 66.88 229 VAL A CA 1
ATOM 1792 C C . VAL A 1 229 ? 7.117 7.425 5.002 1.00 66.88 229 VAL A C 1
ATOM 1794 O O . VAL A 1 229 ? 7.552 6.324 5.322 1.00 66.88 229 VAL A O 1
ATOM 1797 N N . TYR A 1 230 ? 6.559 7.654 3.813 1.00 56.06 230 TYR A N 1
ATOM 1798 C CA . TYR A 1 230 ? 6.320 6.608 2.807 1.00 56.06 230 TYR A CA 1
ATOM 1799 C C . TYR A 1 230 ? 7.247 6.759 1.605 1.00 56.06 230 TYR A C 1
ATOM 1801 O O . TYR A 1 230 ? 6.812 6.765 0.453 1.00 56.06 230 TYR A O 1
ATOM 1809 N N . ARG A 1 231 ? 8.534 6.922 1.887 1.00 51.25 231 ARG A N 1
ATOM 1810 C CA . ARG A 1 231 ? 9.577 7.061 0.877 1.00 51.25 231 ARG A CA 1
ATOM 1811 C C . ARG A 1 231 ? 10.516 5.875 0.892 1.00 51.25 231 ARG A C 1
ATOM 1813 O O . ARG A 1 231 ? 10.618 5.155 1.880 1.00 51.25 231 ARG A O 1
ATOM 1820 N N . TYR A 1 232 ? 11.216 5.759 -0.219 1.00 40.62 232 TYR A N 1
ATOM 1821 C CA . TYR A 1 232 ? 12.447 5.007 -0.312 1.00 40.62 232 TYR A CA 1
ATOM 1822 C C . TYR A 1 232 ? 13.637 5.943 -0.220 1.00 40.62 232 TYR A C 1
ATOM 1824 O O . TYR A 1 232 ? 13.556 7.103 -0.637 1.00 40.62 232 TYR A O 1
ATOM 1832 N N . ASP A 1 233 ? 14.712 5.405 0.314 1.00 35.31 233 ASP A N 1
ATOM 1833 C CA . ASP A 1 233 ? 16.033 5.972 0.522 1.00 35.31 233 ASP A CA 1
ATOM 1834 C C . ASP A 1 233 ? 17.111 5.170 -0.224 1.00 35.31 233 ASP A C 1
ATOM 1836 O O . ASP A 1 233 ? 16.985 3.929 -0.362 1.00 35.31 233 ASP A O 1
#

pLDDT: mean 75.35, std 21.02, range [24.42, 97.31]

Mean predicted aligned error: 10.88 Å

InterPro domains:
  IPR001926 Tryptophan synthase beta chain-like, PALP domain [PF00291] (24-157)
  IPR027278 1-aminocyclopropane-1-carboxylate deaminase/D-cysteine desulfhydrase [PTHR43780] (19-231)
  IPR036052 Tryptophan synthase beta chain-like, PALP domain superfamily [G3DSA:3.40.50.1100] (45-232)
  IPR036052 Tryptophan synthase beta chain-like, PALP domain superfamily [SSF53686] (18-230)

Secondary structure (DSSP, 8-state):
---------EEEEE-SS---S-HHHHHHHHTT-EEEEE-HHHHHHH-HHHHHHHHHHHHHHTT-------GGG-STTTHHHHHHHHHHHHHHHHHTTTS----EEEEEESSSHHHHHHHHHHHHSSS-PEEEEEESSS-HHHHHHHHHHHHHHTT--S-HHHHEEEEEGGG-------------TT---GGG---------SSTT---HHHHHHHHHHHHHHS----SSS---

Sequence (233 aa):
MHLLTIFFSLLLALIDNDPGLTGNLLVERLVGAHIDLVSKEEYSQVGSMALTNILKEKLISEGRKPYVILVGESNSLGTWGYIEAIREIEQQVQIRKGETEFDDIVVVCGSGGTIAGLAIGSWLSSLKAKVTAYCVCDDPRYFYDYAQDLLDGIQANVNSRDIVNIVNIFTIGYMTFLWRSQFYHGRYLQSDIYDFSLAKGLGYAMNTSEELQFVKQVVEATGVILDPVYRYD

Organism: Lithospermum erythrorhizon (NCBI:txid34254)